Protein 5CRL (pdb70)

Radius of gyration: 24.33 Å; Cα contacts (8 Å, |Δi|>4): 234; chains: 2; bounding box: 63×61×40 Å

Structure (mmCIF, N/CA/C/O backbone):
data_5CRL
#
_entry.id   5CRL
#
_cell.length_a   75.011
_cell.length_b   75.011
_cell.length_c   97.761
_cell.angle_alpha   90.00
_cell.angle_beta   90.00
_cell.angle_gamma   120.00
#
_symmetry.space_group_name_H-M   'P 31 2 1'
#
loop_
_entity.id
_entity.type
_entity.pdbx_description
1 polymer 'Mercuric resistance operon regulatory protein'
2 non-polymer 'MERCURY (II) ION'
3 water water
#
loop_
_atom_site.group_PDB
_atom_site.id
_atom_site.type_symbol
_atom_site.label_atom_id
_atom_site.label_alt_id
_atom_site.label_comp_id
_atom_site.label_asym_id
_atom_site.label_entity_id
_atom_site.label_seq_id
_atom_site.pdbx_PDB_ins_code
_atom_site.Cartn_x
_atom_site.Cartn_y
_atom_site.Cartn_z
_atom_site.occupancy
_atom_site.B_iso_or_equiv
_atom_site.auth_seq_id
_atom_site.auth_comp_id
_atom_site.auth_asym_id
_atom_site.auth_atom_id
_atom_site.pdbx_PDB_model_num
ATOM 1 N N . GLU A 1 6 ? 13.134 29.677 -18.935 1.00 133.95 6 GLU A N 1
ATOM 2 C CA . GLU A 1 6 ? 12.602 30.679 -19.911 1.00 133.70 6 GLU A CA 1
ATOM 3 C C . GLU A 1 6 ? 11.078 30.551 -19.978 1.00 130.48 6 GLU A C 1
ATOM 4 O O . GLU A 1 6 ? 10.477 29.913 -19.109 1.00 130.32 6 GLU A O 1
ATOM 10 N N . ASN A 1 7 ? 10.466 31.171 -20.993 1.00 127.21 7 ASN A N 1
ATOM 11 C CA . ASN A 1 7 ? 9.035 30.994 -21.280 1.00 122.82 7 ASN A CA 1
ATOM 12 C C . ASN A 1 7 ? 8.804 30.106 -22.493 1.00 119.95 7 ASN A C 1
ATOM 13 O O . ASN A 1 7 ? 9.634 30.032 -23.409 1.00 120.99 7 ASN A O 1
ATOM 18 N N . LEU A 1 8 ? 7.633 29.471 -22.494 1.00 114.23 8 LEU A N 1
ATOM 19 C CA . LEU A 1 8 ? 7.424 28.190 -23.168 1.00 104.07 8 LEU A CA 1
ATOM 20 C C . LEU A 1 8 ? 6.100 28.106 -23.918 1.00 100.43 8 LEU A C 1
ATOM 21 O O . LEU A 1 8 ? 5.111 28.717 -23.524 1.00 97.25 8 LEU A O 1
ATOM 26 N N . THR A 1 9 ? 6.084 27.322 -24.989 1.00 100.11 9 THR A N 1
ATOM 27 C CA . THR A 1 9 ? 4.878 27.144 -25.783 1.00 98.55 9 THR A CA 1
ATOM 28 C C . THR A 1 9 ? 4.074 25.985 -25.210 1.00 95.84 9 THR A C 1
ATOM 29 O O . THR A 1 9 ? 4.599 25.153 -24.465 1.00 93.86 9 THR A O 1
ATOM 33 N N . ILE A 1 10 ? 2.807 25.932 -25.601 1.00 92.67 10 ILE A N 1
ATOM 34 C CA . ILE A 1 10 ? 1.852 24.924 -25.120 1.00 90.79 10 ILE A CA 1
ATOM 35 C C . ILE A 1 10 ? 2.412 23.504 -25.159 1.00 86.05 10 ILE A C 1
ATOM 36 O O . ILE A 1 10 ? 2.221 22.738 -24.223 1.00 79.28 10 ILE A O 1
ATOM 41 N N . GLY A 1 11 ? 3.096 23.166 -26.250 1.00 84.57 11 GLY A N 1
ATOM 42 C CA . GLY A 1 11 ? 3.688 21.847 -26.421 1.00 81.38 11 GLY A CA 1
ATOM 43 C C . GLY A 1 11 ? 4.889 21.580 -25.531 1.00 81.93 11 GLY A C 1
ATOM 44 O O . GLY A 1 11 ? 5.052 20.469 -25.021 1.00 84.30 11 GLY A O 1
ATOM 45 N N . VAL A 1 12 ? 5.734 22.587 -25.334 1.00 82.16 12 VAL A N 1
ATOM 46 C CA . VAL A 1 12 ? 6.931 22.427 -24.505 1.00 81.80 12 VAL A CA 1
ATOM 47 C C . VAL A 1 12 ? 6.554 22.417 -23.021 1.00 81.30 12 VAL A C 1
ATOM 48 O O . VAL A 1 12 ? 7.125 21.665 -22.220 1.00 80.74 12 VAL A O 1
ATOM 52 N N . PHE A 1 13 ? 5.604 23.276 -22.667 1.00 79.28 13 PHE A N 1
ATOM 53 C CA . PHE A 1 13 ? 4.996 23.284 -21.345 1.00 79.49 13 PHE A CA 1
ATOM 54 C C . PHE A 1 13 ? 4.618 21.859 -20.940 1.00 82.17 13 PHE A C 1
ATOM 55 O O . PHE A 1 13 ? 5.041 21.350 -19.887 1.00 84.66 13 PHE A O 1
ATOM 63 N N . ALA A 1 14 ? 3.827 21.218 -21.794 1.00 80.25 14 ALA A N 1
ATOM 64 C CA . ALA A 1 14 ? 3.352 19.872 -21.532 1.00 79.51 14 ALA A CA 1
ATOM 65 C C . ALA A 1 14 ? 4.520 18.906 -21.369 1.00 77.75 14 ALA A C 1
ATOM 66 O O . ALA A 1 14 ? 4.505 18.062 -20.468 1.00 77.26 14 ALA A O 1
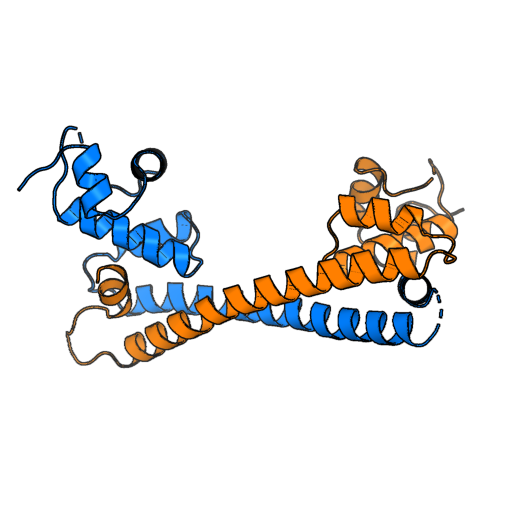ATOM 68 N N . LYS A 1 15 ? 5.523 19.038 -22.233 1.00 77.69 15 LYS A N 1
ATOM 69 C CA . LYS A 1 15 ? 6.705 18.185 -22.166 1.00 81.96 15 LYS A CA 1
ATOM 70 C C . LYS A 1 15 ? 7.417 18.379 -20.827 1.00 82.87 15 LYS A C 1
ATOM 71 O O . LYS A 1 15 ? 7.713 17.419 -20.121 1.00 83.92 15 LYS A O 1
ATOM 77 N N . ALA A 1 16 ? 7.663 19.631 -20.476 1.00 80.54 16 ALA A N 1
ATOM 78 C CA . ALA A 1 16 ? 8.255 19.967 -19.204 1.00 78.54 16 ALA A CA 1
ATOM 79 C C . ALA A 1 16 ? 7.429 19.465 -18.019 1.00 78.10 16 ALA A C 1
ATOM 80 O O . ALA A 1 16 ? 7.991 19.075 -16.998 1.00 82.17 16 ALA A O 1
ATOM 82 N N . ALA A 1 17 ? 6.106 19.495 -18.143 1.00 75.88 17 ALA A N 1
ATOM 83 C CA . ALA A 1 17 ? 5.207 19.055 -17.063 1.00 75.82 17 ALA A CA 1
ATOM 84 C C . ALA A 1 17 ? 4.886 17.557 -17.122 1.00 77.82 17 ALA A C 1
ATOM 85 O O . ALA A 1 17 ? 4.207 17.027 -16.235 1.00 78.59 17 ALA A O 1
ATOM 87 N N . GLY A 1 18 ? 5.363 16.883 -18.166 1.00 78.96 18 GLY A N 1
ATOM 88 C CA . GLY A 1 18 ? 5.166 15.452 -18.317 1.00 79.68 18 GLY A CA 1
ATOM 89 C C . GLY A 1 18 ? 3.707 15.067 -18.380 1.00 81.08 18 GLY A C 1
ATOM 90 O O . GLY A 1 18 ? 3.288 14.104 -17.738 1.00 83.98 18 GLY A O 1
ATOM 91 N N . VAL A 1 19 ? 2.932 15.807 -19.163 1.00 82.00 19 VAL A N 1
ATOM 92 C CA . VAL A 1 19 ? 1.500 15.545 -19.280 1.00 82.37 19 VAL A CA 1
ATOM 93 C C . VAL A 1 19 ? 0.997 15.874 -20.691 1.00 79.79 19 VAL A C 1
ATOM 94 O O . VAL A 1 19 ? 1.646 16.613 -21.418 1.00 78.84 19 VAL A O 1
ATOM 98 N N . ASN A 1 20 ? -0.130 15.287 -21.086 1.00 81.22 20 ASN A N 1
ATOM 99 C CA . ASN A 1 20 ? -0.771 15.587 -22.380 1.00 79.93 20 ASN A CA 1
ATOM 100 C C . ASN A 1 20 ? -1.167 17.041 -22.524 1.00 77.71 20 ASN A C 1
ATOM 101 O O . ASN A 1 20 ? -1.441 17.718 -21.532 1.00 79.28 20 ASN A O 1
ATOM 106 N N . VAL A 1 21 ? -1.244 17.512 -23.764 1.00 73.20 21 VAL A N 1
ATOM 107 C CA . VAL A 1 21 ? -1.774 18.846 -24.021 1.00 70.22 21 VAL A CA 1
ATOM 108 C C . VAL A 1 21 ? -3.244 18.880 -23.604 1.00 70.53 21 VAL A C 1
ATOM 109 O O . VAL A 1 21 ? -3.704 19.855 -23.022 1.00 67.88 21 VAL A O 1
ATOM 113 N N . GLU A 1 22 ? -3.975 17.805 -23.903 1.00 71.88 22 GLU A N 1
ATOM 114 C CA . GLU A 1 22 ? -5.383 17.690 -23.517 1.00 72.28 22 GLU A CA 1
ATOM 115 C C . GLU A 1 22 ? -5.562 17.893 -22.017 1.00 71.77 22 GLU A C 1
ATOM 116 O O . GLU A 1 22 ? -6.590 18.408 -21.575 1.00 70.11 22 GLU A O 1
ATOM 122 N N . THR A 1 23 ? -4.566 17.474 -21.235 1.00 73.91 23 THR A N 1
ATOM 123 C CA . THR A 1 23 ? -4.606 17.630 -19.770 1.00 76.32 23 THR A CA 1
ATOM 124 C C . THR A 1 23 ? -4.344 19.065 -19.312 1.00 74.37 23 THR A C 1
ATOM 125 O O . THR A 1 23 ? -4.928 19.508 -18.322 1.00 75.16 23 THR A O 1
ATOM 129 N N . ILE A 1 24 ? -3.465 19.777 -20.019 1.00 72.40 24 ILE A N 1
ATOM 130 C CA . ILE A 1 24 ? -3.245 21.201 -19.750 1.00 70.88 24 ILE A CA 1
ATOM 131 C C . ILE A 1 24 ? -4.559 21.930 -19.984 1.00 70.83 24 ILE A C 1
ATOM 132 O O . ILE A 1 24 ? -5.018 22.691 -19.139 1.00 72.49 24 ILE A O 1
ATOM 137 N N . ARG A 1 25 ? -5.190 21.649 -21.114 1.00 71.92 25 ARG A N 1
ATOM 138 C CA . ARG A 1 25 ? -6.446 22.297 -21.474 1.00 74.46 25 ARG A CA 1
ATOM 139 C C . ARG A 1 25 ? -7.528 21.958 -20.468 1.00 75.33 25 ARG A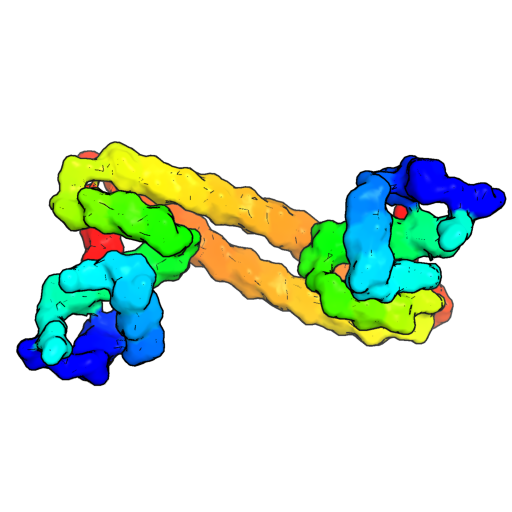 C 1
ATOM 140 O O . ARG A 1 25 ? -8.271 22.831 -20.010 1.00 73.47 25 ARG A O 1
ATOM 148 N N . PHE A 1 26 ? -7.609 20.679 -20.127 1.00 77.33 26 PHE A N 1
ATOM 149 C CA . PHE A 1 26 ? -8.530 20.215 -19.092 1.00 79.43 26 PHE A CA 1
ATOM 150 C C . PHE A 1 26 ? -8.337 21.032 -17.821 1.00 77.22 26 PHE A C 1
ATOM 151 O O . PHE A 1 26 ? -9.302 21.526 -17.240 1.00 79.68 26 PHE A O 1
ATOM 159 N N . TYR A 1 27 ? -7.088 21.201 -17.413 1.00 76.09 27 TYR A N 1
ATOM 160 C CA . TYR A 1 27 ? -6.794 21.930 -16.184 1.00 78.11 27 TYR A CA 1
ATOM 161 C C . TYR A 1 27 ? -7.140 23.420 -16.292 1.00 81.25 27 TYR A C 1
ATOM 162 O O . TYR A 1 27 ? -7.514 24.035 -15.305 1.00 80.57 27 TYR A O 1
ATOM 171 N N . GLN A 1 28 ? -7.028 23.987 -17.491 1.00 84.64 28 GLN A N 1
ATOM 172 C CA . GLN A 1 28 ? -7.348 25.405 -17.707 1.00 86.81 28 GLN A CA 1
ATOM 173 C C . GLN A 1 28 ? -8.859 25.651 -17.614 1.00 90.07 28 GLN A C 1
ATOM 174 O O . GLN A 1 28 ? -9.298 26.581 -16.950 1.00 88.08 28 GLN A O 1
ATOM 180 N N . ARG A 1 29 ? -9.643 24.807 -18.281 1.00 94.83 29 ARG A N 1
ATOM 181 C CA . ARG A 1 29 ? -11.106 24.897 -18.235 1.00 96.69 29 ARG A CA 1
ATOM 182 C C . ARG A 1 29 ? -11.670 24.748 -16.826 1.00 98.61 29 ARG A C 1
ATOM 183 O O . ARG A 1 29 ? -12.678 25.363 -16.504 1.00 101.59 29 ARG A O 1
ATOM 191 N N . LYS A 1 30 ? -11.038 23.921 -15.993 1.00 98.49 30 LYS A N 1
ATOM 192 C CA . LYS A 1 30 ? -11.465 23.770 -14.594 1.00 97.37 30 LYS A CA 1
ATOM 193 C C . LYS A 1 30 ? -10.830 24.835 -13.700 1.00 93.53 30 LYS A C 1
ATOM 194 O O . LYS A 1 30 ? -11.127 24.911 -12.518 1.00 88.17 30 LYS A O 1
ATOM 200 N N . GLY A 1 31 ? -9.950 25.647 -14.281 1.00 94.01 31 GLY A N 1
ATOM 201 C CA . GLY A 1 31 ? -9.436 26.841 -13.631 1.00 93.34 31 GLY A CA 1
ATOM 202 C C . GLY A 1 31 ? -8.411 26.581 -12.558 1.00 95.46 31 GLY A C 1
ATOM 203 O O . GLY A 1 31 ? -8.251 27.395 -11.653 1.00 101.76 31 GLY A O 1
ATOM 204 N N . LEU A 1 32 ? -7.685 25.473 -12.671 1.00 95.61 32 LEU A N 1
ATOM 205 C CA . LEU A 1 32 ? -6.640 25.147 -11.711 1.00 95.44 32 LEU A CA 1
ATOM 206 C C . LEU A 1 32 ? -5.270 25.671 -12.153 1.00 93.20 32 LEU A C 1
ATOM 207 O O . LEU A 1 32 ? -4.243 25.162 -11.714 1.00 92.60 32 LEU A O 1
ATOM 212 N N . LEU A 1 33 ? -5.251 26.684 -13.015 1.00 95.30 33 LEU A N 1
ATOM 213 C CA . LEU A 1 33 ? -4.000 27.174 -13.596 1.00 98.67 33 LEU A CA 1
ATOM 214 C C . LEU A 1 33 ? -3.786 28.669 -13.286 1.00 103.75 33 LEU A C 1
ATOM 215 O O . LEU A 1 33 ? -4.420 29.188 -12.370 1.00 106.43 33 LEU A O 1
ATOM 220 N N . LEU A 1 34 ? -2.889 29.333 -14.028 1.00 105.04 34 LEU A N 1
ATOM 221 C CA . LEU A 1 34 ? -2.419 30.703 -13.744 1.00 105.00 34 LEU A CA 1
ATOM 222 C C . LEU A 1 34 ? -1.641 30.698 -12.443 1.00 103.25 34 LEU A C 1
ATOM 223 O O . LEU A 1 34 ? -0.577 30.108 -12.375 1.00 97.50 34 LEU A O 1
ATOM 228 N N . ARG A 1 44 ? -1.865 32.726 -23.895 1.00 118.85 44 ARG A N 1
ATOM 229 C CA . ARG A 1 44 ? -0.486 32.899 -24.360 1.00 120.62 44 ARG A CA 1
ATOM 230 C C . ARG A 1 44 ? 0.481 31.965 -23.585 1.00 118.64 44 ARG A C 1
ATOM 231 O O . ARG A 1 44 ? 0.128 30.812 -23.337 1.00 115.69 44 ARG A O 1
ATOM 239 N N . ARG A 1 45 ? 1.659 32.456 -23.181 1.00 120.29 45 ARG A N 1
ATOM 240 C CA . ARG A 1 45 ? 2.802 31.603 -22.806 1.00 120.63 45 ARG A CA 1
ATOM 241 C C . ARG A 1 45 ? 2.794 31.140 -21.323 1.00 116.22 45 ARG A C 1
ATOM 242 O O . ARG A 1 45 ? 1.877 31.465 -20.535 1.00 118.36 45 ARG A O 1
ATOM 250 N N . TYR A 1 46 ? 3.804 30.343 -20.971 1.00 107.75 46 TYR A N 1
ATOM 251 C CA . TYR A 1 46 ? 3.858 29.639 -19.682 1.00 100.49 46 TYR A CA 1
ATOM 252 C C . TYR A 1 46 ? 5.296 29.514 -19.170 1.00 96.27 46 TYR A C 1
ATOM 253 O O . TYR A 1 46 ? 6.230 29.416 -19.969 1.00 94.20 46 TYR A O 1
ATOM 262 N N . GLY A 1 47 ? 5.464 29.459 -17.845 1.00 90.75 47 GLY A N 1
ATOM 263 C CA . GLY A 1 47 ? 6.793 29.346 -17.220 1.00 89.28 47 GLY A CA 1
ATOM 264 C C . GLY A 1 47 ? 6.911 28.236 -16.187 1.00 89.11 47 GLY A C 1
ATOM 265 O O . GLY A 1 47 ? 6.101 27.316 -16.163 1.00 87.07 47 GLY A O 1
ATOM 266 N N . GLU A 1 48 ? 7.917 28.330 -15.322 1.00 93.36 48 GLU A N 1
ATOM 267 C CA . GLU A 1 48 ? 8.207 27.274 -14.341 1.00 95.32 48 GLU A CA 1
ATOM 268 C C . GLU A 1 48 ? 7.163 27.166 -13.210 1.00 91.67 48 GLU A C 1
ATOM 269 O O . GLU A 1 48 ? 6.902 26.069 -12.708 1.00 87.23 48 GLU A O 1
ATOM 275 N N . ALA A 1 49 ? 6.575 28.286 -12.799 1.00 89.77 49 ALA A N 1
ATOM 276 C CA . ALA A 1 49 ? 5.503 28.235 -11.805 1.00 88.99 49 ALA A CA 1
ATOM 277 C C . ALA A 1 49 ? 4.343 27.427 -12.363 1.00 87.41 49 ALA A C 1
ATOM 278 O O . ALA A 1 49 ? 3.780 26.580 -11.666 1.00 86.10 49 ALA A O 1
ATOM 280 N N . ASP A 1 50 ? 4.003 27.682 -13.628 1.00 85.50 50 ASP A N 1
ATOM 281 C CA . ASP A 1 50 ? 2.958 26.919 -14.319 1.00 83.98 50 ASP A CA 1
ATOM 282 C C . ASP A 1 50 ? 3.288 25.417 -14.338 1.00 79.86 50 ASP A C 1
ATOM 283 O O . ASP A 1 50 ? 2.406 24.573 -14.150 1.00 75.91 50 ASP A O 1
ATOM 288 N N . VAL A 1 51 ? 4.553 25.092 -14.595 1.00 77.05 51 VAL A N 1
ATOM 289 C CA . VAL A 1 51 ? 4.977 23.702 -14.631 1.00 75.71 51 VAL A CA 1
ATOM 290 C C . VAL A 1 51 ? 4.760 23.103 -13.259 1.00 77.07 51 VAL A C 1
ATOM 291 O O . VAL A 1 51 ? 4.129 22.053 -13.120 1.00 76.89 51 VAL A O 1
ATOM 295 N N . THR A 1 52 ? 5.273 23.790 -12.245 1.00 79.44 52 THR A N 1
ATOM 296 C CA . THR A 1 52 ? 5.164 23.320 -10.867 1.00 79.50 52 THR A CA 1
ATOM 297 C C . THR A 1 52 ? 3.696 23.168 -10.468 1.00 76.67 52 THR A C 1
ATOM 298 O O . THR A 1 52 ? 3.327 22.195 -9.812 1.00 74.50 52 THR A O 1
ATOM 302 N N . ARG A 1 53 ? 2.869 24.122 -10.888 1.00 75.24 53 ARG A N 1
ATOM 303 C CA . ARG A 1 53 ? 1.431 24.085 -10.618 1.00 76.00 53 ARG A CA 1
ATOM 304 C C . ARG A 1 53 ? 0.760 22.844 -11.223 1.00 75.98 53 ARG A C 1
ATOM 305 O O . ARG A 1 53 ? -0.093 22.228 -10.588 1.00 77.61 53 ARG A O 1
ATOM 313 N N . VAL A 1 54 ? 1.139 22.484 -12.447 1.00 75.33 54 VAL A N 1
ATOM 314 C CA . VAL A 1 54 ? 0.569 21.311 -13.108 1.00 75.14 54 VAL A CA 1
ATOM 315 C C . VAL A 1 54 ? 0.994 20.018 -12.401 1.00 74.72 54 VAL A C 1
ATOM 316 O O . VAL A 1 54 ? 0.190 19.109 -12.217 1.00 73.21 54 VAL A O 1
ATOM 320 N N . ARG A 1 55 ? 2.255 19.936 -12.009 1.00 75.98 55 ARG A N 1
ATOM 321 C CA . ARG A 1 55 ? 2.723 18.785 -11.241 1.00 79.60 55 ARG A CA 1
ATOM 322 C C . ARG A 1 55 ? 2.048 18.724 -9.850 1.00 76.63 55 ARG A C 1
ATOM 323 O O . ARG A 1 55 ? 1.809 17.647 -9.301 1.00 74.51 55 ARG A O 1
ATOM 331 N N . PHE A 1 56 ? 1.744 19.885 -9.285 1.00 74.11 56 PHE A N 1
ATOM 332 C CA . PHE A 1 56 ? 0.979 19.957 -8.053 1.00 72.61 56 PHE A CA 1
ATOM 333 C C . PHE A 1 56 ? -0.345 19.244 -8.264 1.00 72.35 56 PHE A C 1
ATOM 334 O O . PHE A 1 56 ? -0.705 18.339 -7.518 1.00 71.39 56 PHE A O 1
ATOM 342 N N . VAL A 1 57 ? -1.072 19.650 -9.296 1.00 72.33 57 VAL A N 1
ATOM 343 C CA . VAL A 1 57 ? -2.385 19.066 -9.554 1.00 72.87 57 VAL A CA 1
ATOM 344 C C . VAL A 1 57 ? -2.293 17.555 -9.820 1.00 74.06 57 VAL A C 1
ATOM 345 O O . VAL A 1 57 ? -2.987 16.756 -9.192 1.00 73.99 57 VAL A O 1
ATOM 349 N N . LYS A 1 58 ? -1.438 17.179 -10.761 1.00 73.17 58 LYS A N 1
ATOM 350 C CA . LYS A 1 58 ? -1.274 15.777 -11.124 1.00 73.70 58 LYS A CA 1
ATOM 351 C C . LYS A 1 58 ? -0.949 14.908 -9.879 1.00 70.75 58 LYS A C 1
ATOM 352 O O . LYS A 1 58 ? -1.542 13.852 -9.670 1.00 68.75 58 LYS A O 1
ATOM 358 N N . SER A 1 59 ? -0.041 15.376 -9.033 1.00 70.46 59 SER A N 1
ATOM 359 C CA . SER A 1 59 ? 0.336 14.641 -7.814 1.00 70.37 59 SER A CA 1
ATOM 360 C C . SER A 1 59 ? -0.852 14.462 -6.861 1.00 71.44 59 SER A C 1
ATOM 361 O O . SER A 1 59 ? -1.157 13.348 -6.422 1.00 71.13 59 SER A O 1
ATOM 364 N N . ALA A 1 60 ? -1.519 15.572 -6.550 1.00 69.47 60 ALA A N 1
ATOM 365 C CA . ALA A 1 60 ? -2.694 15.559 -5.680 1.00 69.50 60 ALA A CA 1
ATOM 366 C C . ALA A 1 60 ? -3.783 14.632 -6.216 1.00 68.92 60 ALA A C 1
ATOM 367 O O . ALA A 1 60 ? -4.406 13.856 -5.470 1.00 67.71 60 ALA A O 1
ATOM 369 N N . GLN A 1 61 ? -4.009 14.742 -7.523 1.00 70.74 61 GLN A N 1
ATOM 370 C CA . GLN A 1 61 ? -5.000 13.931 -8.234 1.00 70.49 61 GLN A CA 1
ATOM 371 C C . GLN A 1 61 ? -4.680 12.447 -8.026 1.00 69.38 61 GLN A C 1
ATOM 372 O O . GLN A 1 61 ? -5.566 11.614 -7.815 1.00 69.01 61 GLN A O 1
ATOM 378 N N . ARG A 1 62 ? -3.391 12.146 -8.036 1.00 68.80 62 ARG A N 1
ATOM 379 C CA . ARG A 1 62 ? -2.905 10.795 -7.884 1.00 67.80 62 ARG A CA 1
ATOM 380 C C . ARG A 1 62 ? -3.037 10.297 -6.438 1.00 71.31 62 ARG A C 1
ATOM 381 O O . ARG A 1 62 ? -3.092 9.098 -6.208 1.00 74.58 62 ARG A O 1
ATOM 389 N N . LEU A 1 63 ? -3.071 11.210 -5.467 1.00 73.45 63 LEU A N 1
ATOM 390 C CA . LEU A 1 63 ? -3.346 10.851 -4.072 1.00 73.54 63 LEU A CA 1
ATOM 391 C C . LEU A 1 63 ? -4.838 10.764 -3.779 1.00 74.08 63 LEU A C 1
ATOM 392 O O . LEU A 1 63 ? -5.244 10.522 -2.632 1.00 74.96 63 LEU A O 1
ATOM 397 N N . GLY A 1 64 ? -5.661 11.005 -4.793 1.00 68.92 64 GLY A N 1
ATOM 398 C CA . GLY A 1 64 ? -7.094 10.773 -4.664 1.00 68.37 64 GLY A CA 1
ATOM 399 C C . GLY A 1 64 ? -7.900 12.011 -4.332 1.00 69.39 64 GLY A C 1
ATOM 400 O O . GLY A 1 64 ? -9.107 11.918 -4.124 1.00 70.08 64 GLY A O 1
ATOM 401 N N . PHE A 1 65 ? -7.255 13.175 -4.294 1.00 68.79 65 PHE A N 1
ATOM 402 C CA . PHE A 1 65 ? -7.987 14.419 -4.085 1.00 69.63 65 PHE A CA 1
ATOM 403 C C . PHE A 1 65 ? -8.875 14.731 -5.297 1.00 69.87 65 PHE A C 1
ATOM 404 O O . PHE A 1 65 ? -8.436 14.634 -6.441 1.00 73.42 65 PHE A O 1
ATOM 412 N N . SER A 1 66 ? -10.117 15.113 -5.041 1.00 69.80 66 SER A N 1
ATOM 413 C CA . SER A 1 66 ? -11.023 15.569 -6.092 1.00 70.50 66 SER A CA 1
ATOM 414 C C . SER A 1 66 ? -10.570 16.912 -6.666 1.00 75.22 66 SER A C 1
ATOM 415 O O . SER A 1 66 ? -9.712 17.584 -6.095 1.00 76.04 66 SER A O 1
ATOM 418 N N . LEU A 1 67 ? -11.171 17.326 -7.779 1.00 80.64 67 LEU A N 1
ATOM 419 C CA . LEU A 1 67 ? -10.819 18.615 -8.388 1.00 84.37 67 LEU A CA 1
ATOM 420 C C . LEU A 1 67 ? -11.075 19.756 -7.417 1.00 83.01 67 LEU A C 1
ATOM 421 O O . LEU A 1 67 ? -10.281 20.687 -7.310 1.00 82.03 67 LEU A O 1
ATOM 426 N N . ASP A 1 68 ? -12.194 19.677 -6.709 1.00 83.29 68 ASP A N 1
ATOM 427 C CA . ASP A 1 68 ? -12.532 20.686 -5.716 1.00 84.47 68 ASP A CA 1
ATOM 428 C C . ASP A 1 68 ? -11.505 20.714 -4.584 1.00 82.03 68 ASP A C 1
ATOM 429 O O . ASP A 1 68 ? -10.932 21.767 -4.271 1.00 79.61 68 ASP A O 1
ATOM 434 N N . GLU A 1 69 ? -11.267 19.548 -3.985 1.00 78.26 69 GLU A N 1
ATOM 435 C CA . GLU A 1 69 ? -10.278 19.428 -2.912 1.00 75.42 69 GLU A CA 1
ATOM 436 C C . GLU A 1 69 ? -8.925 20.005 -3.327 1.00 72.99 69 GLU A C 1
ATOM 437 O O . GLU A 1 69 ? -8.243 20.621 -2.510 1.00 73.76 69 GLU A O 1
ATOM 443 N N . ILE A 1 70 ? -8.554 19.821 -4.593 1.00 69.29 70 ILE A N 1
ATOM 444 C CA . ILE A 1 70 ? -7.295 20.347 -5.112 1.00 68.05 70 ILE A CA 1
ATOM 445 C C . ILE A 1 70 ? -7.298 21.874 -5.184 1.00 69.32 70 ILE A C 1
ATOM 446 O O . ILE A 1 70 ? -6.271 22.513 -4.935 1.00 66.67 70 ILE A O 1
ATOM 451 N N . ALA A 1 71 ? -8.442 22.464 -5.520 1.00 73.37 71 ALA A N 1
ATOM 452 C CA . ALA A 1 71 ? -8.565 23.939 -5.521 1.00 76.66 71 ALA A CA 1
ATOM 453 C C . ALA A 1 71 ? -8.294 24.500 -4.126 1.00 76.77 71 ALA A C 1
ATOM 454 O O . ALA A 1 71 ? -7.506 25.428 -3.980 1.00 74.41 71 ALA A O 1
ATOM 456 N N . GLU A 1 72 ? -8.945 23.916 -3.116 1.00 79.41 72 GLU A N 1
ATOM 457 C CA . GLU A 1 72 ? -8.704 24.266 -1.710 1.00 81.84 72 GLU A CA 1
ATOM 458 C C . GLU A 1 72 ? -7.238 24.111 -1.355 1.00 79.92 72 GLU A C 1
ATOM 459 O O . GLU A 1 72 ? -6.647 24.952 -0.695 1.00 78.19 72 GLU A O 1
ATOM 465 N N . LEU A 1 73 ? -6.659 23.012 -1.800 1.00 81.43 73 LEU A N 1
ATOM 466 C CA . LEU A 1 73 ? -5.276 22.693 -1.489 1.00 82.71 73 LEU A CA 1
ATOM 467 C C . LEU A 1 73 ? -4.361 23.749 -2.112 1.00 82.95 73 LEU A C 1
ATOM 468 O O . LEU A 1 73 ? -3.377 24.154 -1.510 1.00 82.98 73 LEU A O 1
ATOM 473 N N . LEU A 1 74 ? -4.707 24.198 -3.314 1.00 85.93 74 LEU A N 1
ATOM 474 C CA . LEU A 1 74 ? -3.937 25.251 -4.002 1.00 87.61 74 LEU A CA 1
ATOM 475 C C . LEU A 1 74 ? -4.059 26.628 -3.350 1.00 89.31 74 LEU A C 1
ATOM 476 O O . LEU A 1 74 ? -3.161 27.471 -3.477 1.00 86.67 74 LEU A O 1
ATOM 481 N N . ARG A 1 75 ? -5.175 26.851 -2.660 1.00 92.37 75 ARG A N 1
ATOM 482 C CA . ARG A 1 75 ? -5.349 28.056 -1.858 1.00 96.96 75 ARG A CA 1
ATOM 483 C C . ARG A 1 75 ? -4.178 28.177 -0.871 1.00 96.35 75 ARG A C 1
ATOM 484 O O . ARG A 1 75 ? -3.770 29.285 -0.523 1.00 94.77 75 ARG A O 1
ATOM 492 N N . LEU A 1 76 ? -3.626 27.029 -0.459 1.00 94.08 76 LEU A N 1
ATOM 493 C CA . LEU A 1 76 ? -2.550 26.969 0.528 1.00 89.92 76 LEU A CA 1
ATOM 494 C C . LEU A 1 76 ? -1.168 26.754 -0.091 1.00 88.31 76 LEU A C 1
ATOM 495 O O . LEU A 1 76 ? -0.240 26.344 0.596 1.00 87.43 76 LEU A O 1
ATOM 500 N N . GLU A 1 77 ? -1.027 27.083 -1.372 1.00 90.25 77 GLU A N 1
ATOM 501 C CA . GLU A 1 77 ? 0.192 26.795 -2.140 1.00 89.46 77 GLU A CA 1
ATOM 502 C C . GLU A 1 77 ? 1.486 27.487 -1.654 1.00 89.50 77 GLU A C 1
ATOM 503 O O . GLU A 1 77 ? 2.580 26.983 -1.914 1.00 86.53 77 GLU A O 1
ATOM 509 N N . ASP A 1 78 ? 1.378 28.624 -0.963 1.00 91.74 78 ASP A N 1
ATOM 510 C CA . ASP A 1 78 ? 2.580 29.335 -0.477 1.00 95.05 78 ASP A CA 1
ATOM 511 C C . ASP A 1 78 ? 3.251 28.677 0.751 1.00 94.78 78 ASP A C 1
ATOM 512 O O . ASP A 1 78 ? 4.301 29.131 1.206 1.00 95.32 78 ASP A O 1
ATOM 517 N N . GLY A 1 79 ? 2.633 27.629 1.291 1.00 92.35 79 GLY A N 1
ATOM 518 C CA . GLY A 1 79 ? 3.305 26.746 2.237 1.00 90.93 79 GLY A CA 1
ATOM 519 C C . GLY A 1 79 ? 3.482 27.317 3.627 1.00 90.92 79 GLY A C 1
ATOM 520 O O . GLY A 1 79 ? 4.478 27.045 4.302 1.00 87.75 79 GLY A O 1
ATOM 521 N N . THR A 1 80 ? 2.507 28.108 4.055 1.00 90.72 80 THR A N 1
ATOM 522 C CA . THR A 1 80 ? 2.539 28.720 5.365 1.00 89.34 80 THR A CA 1
ATOM 523 C C . THR A 1 80 ? 1.225 28.457 6.090 1.00 91.73 80 THR A C 1
ATOM 524 O O . THR A 1 80 ? 0.856 29.208 6.986 1.00 95.63 80 THR A O 1
ATOM 528 N N . HIS A 1 81 ? 0.518 27.395 5.697 1.00 95.96 81 HIS A N 1
ATOM 529 C CA . HIS A 1 81 ? -0.744 26.997 6.344 1.00 98.92 81 HIS A CA 1
ATOM 530 C C . HIS A 1 81 ? -0.758 25.476 6.582 1.00 96.73 81 HIS A C 1
ATOM 531 O O . HIS A 1 81 ? -1.629 24.756 6.086 1.00 93.70 81 HIS A O 1
ATOM 538 N N . CYS A 1 82 ? 0.210 25.003 7.358 1.00 95.36 82 CYS A N 1
ATOM 539 C CA . CYS A 1 82 ? 0.370 23.577 7.629 1.00 95.31 82 CYS A CA 1
ATOM 540 C C . CYS A 1 82 ? -0.842 22.933 8.322 1.00 94.35 82 CYS A C 1
ATOM 541 O O . CYS A 1 82 ? -1.261 21.837 7.956 1.00 89.62 82 CYS A O 1
ATOM 544 N N . GLU A 1 83 ? -1.409 23.619 9.312 1.00 98.53 83 GLU A N 1
ATOM 545 C CA . GLU A 1 83 ? -2.574 23.095 10.032 1.00 101.14 83 GLU A CA 1
ATOM 546 C C . GLU A 1 83 ? -3.675 22.753 9.031 1.00 97.26 83 GLU A C 1
ATOM 547 O O . GLU A 1 83 ? -4.192 21.635 9.023 1.00 94.72 83 GLU A O 1
ATOM 553 N N . GLU A 1 84 ? -4.001 23.720 8.171 1.00 95.71 84 GLU A N 1
ATOM 554 C CA . GLU A 1 84 ? -5.047 23.551 7.150 1.00 95.82 84 GLU A CA 1
ATOM 555 C C . GLU A 1 84 ? -4.723 22.500 6.095 1.00 90.71 84 GLU A C 1
ATOM 556 O O . GLU A 1 84 ? -5.626 21.854 5.575 1.00 91.36 84 GLU A O 1
ATOM 562 N N . ALA A 1 85 ? -3.450 22.340 5.768 1.00 85.94 85 ALA A N 1
ATOM 563 C CA . ALA A 1 85 ? -3.056 21.356 4.770 1.00 83.10 85 ALA A CA 1
ATOM 564 C C . ALA A 1 85 ? -3.268 19.952 5.297 1.00 80.67 85 ALA A C 1
ATOM 565 O O . ALA A 1 85 ? -3.943 19.137 4.664 1.00 78.73 85 ALA A O 1
ATOM 567 N N . SER A 1 86 ? -2.688 19.678 6.462 1.00 80.06 86 SER A N 1
ATOM 568 C CA . SER A 1 86 ? -2.848 18.380 7.108 1.00 82.53 86 SER A CA 1
ATOM 569 C C . SER A 1 86 ? -4.315 17.976 7.134 1.00 82.98 86 SER A C 1
ATOM 570 O O . SER A 1 86 ? -4.649 16.823 6.859 1.00 81.45 86 SER A O 1
ATOM 573 N N . SER A 1 87 ? -5.182 18.923 7.487 1.00 82.25 87 SER A N 1
ATOM 574 C CA . SER A 1 87 ? -6.609 18.643 7.618 1.00 82.28 87 SER A CA 1
ATOM 575 C C . SER A 1 87 ? -7.206 18.034 6.370 1.00 81.96 87 SER A C 1
ATOM 576 O O . SER A 1 87 ? -7.947 17.057 6.455 1.00 83.99 87 SER A O 1
ATOM 579 N N . LEU A 1 88 ? -6.881 18.606 5.217 1.00 80.06 88 LEU A N 1
ATOM 580 C CA . LEU A 1 88 ? -7.351 18.071 3.945 1.00 78.69 88 LEU A CA 1
ATOM 581 C C . LEU A 1 88 ? -6.834 16.657 3.717 1.00 74.84 88 LEU A C 1
ATOM 582 O O . LEU A 1 88 ? -7.579 15.771 3.317 1.00 71.99 88 LEU A O 1
ATOM 587 N N . ALA A 1 89 ? -5.560 16.450 4.008 1.00 73.84 89 ALA A N 1
ATOM 588 C CA . ALA A 1 89 ? -4.967 15.130 3.914 1.00 74.35 89 ALA A CA 1
ATOM 589 C C . ALA A 1 89 ? -5.596 14.161 4.917 1.00 75.69 89 ALA A C 1
ATOM 590 O O . ALA A 1 89 ? -5.927 13.034 4.558 1.00 72.14 89 ALA A O 1
ATOM 592 N N . GLU A 1 90 ? -5.758 14.591 6.169 1.00 80.88 90 GLU A N 1
ATOM 593 C CA . GLU A 1 90 ? -6.323 13.711 7.206 1.00 85.28 90 GLU A CA 1
ATOM 594 C C . GLU A 1 90 ? -7.756 13.335 6.897 1.00 84.70 90 GLU A C 1
ATOM 595 O O . GLU A 1 90 ? -8.152 12.208 7.120 1.00 87.43 90 GLU A O 1
ATOM 601 N N . HIS A 1 91 ? -8.522 14.277 6.367 1.00 86.35 91 HIS A N 1
ATOM 602 C CA . HIS A 1 91 ? -9.887 14.002 5.941 1.00 91.33 91 HIS A CA 1
ATOM 603 C C . HIS A 1 91 ? -9.885 12.989 4.782 1.00 87.43 91 HIS A C 1
ATOM 604 O O . HIS A 1 91 ? -10.573 11.970 4.839 1.00 91.41 91 HIS A O 1
ATOM 611 N N . LYS A 1 92 ? -9.089 13.255 3.749 1.00 80.28 92 LYS A N 1
ATOM 612 C CA . LYS A 1 92 ? -8.927 12.320 2.641 1.00 75.69 92 LYS A CA 1
ATOM 613 C C . LYS A 1 92 ? -8.530 10.923 3.131 1.00 73.98 92 LYS A C 1
ATOM 614 O O . LYS A 1 92 ? -8.998 9.916 2.600 1.00 74.54 92 LYS A O 1
ATOM 620 N N . LEU A 1 93 ? -7.662 10.872 4.134 1.00 71.42 93 LEU A N 1
ATOM 621 C CA . LEU A 1 93 ? -7.129 9.616 4.641 1.00 70.85 93 LEU A CA 1
ATOM 622 C C . LEU A 1 93 ? -8.225 8.827 5.336 1.00 72.22 93 LEU A C 1
ATOM 623 O O . LEU A 1 93 ? -8.327 7.600 5.200 1.00 72.40 93 LEU A O 1
ATOM 628 N N . LYS A 1 94 ? -9.040 9.542 6.096 1.00 72.75 94 LYS A N 1
ATOM 629 C CA . LYS A 1 94 ? -10.183 8.954 6.757 1.00 76.24 94 LYS A CA 1
ATOM 630 C C . LYS A 1 94 ? -11.055 8.290 5.701 1.00 75.43 94 LYS A C 1
ATOM 631 O O . LYS A 1 94 ? -11.418 7.125 5.839 1.00 71.71 94 LYS A O 1
ATOM 637 N N . ASP A 1 95 ? -11.351 9.034 4.629 1.00 76.39 95 ASP A N 1
ATOM 638 C CA . ASP A 1 95 ? -12.238 8.560 3.557 1.00 75.66 95 ASP A CA 1
ATOM 639 C C . ASP A 1 95 ? -11.653 7.350 2.848 1.00 69.74 95 ASP A C 1
ATOM 640 O O . ASP A 1 95 ? -12.368 6.389 2.540 1.00 65.62 95 ASP A O 1
ATOM 645 N N . VAL A 1 96 ? -10.348 7.390 2.614 1.00 66.92 96 VAL A N 1
ATOM 646 C CA . VAL A 1 96 ? -9.676 6.270 2.000 1.00 66.99 96 VAL A CA 1
ATOM 647 C C . VAL A 1 96 ? -9.862 5.024 2.868 1.00 66.68 96 VAL A C 1
ATOM 648 O O . VAL A 1 96 ? -10.227 3.959 2.368 1.00 64.94 96 VAL A O 1
ATOM 652 N N . ARG A 1 97 ? -9.628 5.168 4.171 1.00 68.16 97 ARG A N 1
ATOM 653 C CA . ARG A 1 97 ? -9.709 4.030 5.109 1.00 67.96 97 ARG A CA 1
ATOM 654 C C . ARG A 1 97 ? -11.096 3.422 5.229 1.00 68.03 97 ARG A C 1
ATOM 655 O O . ARG A 1 97 ? -11.227 2.201 5.325 1.00 67.37 97 ARG A O 1
ATOM 663 N N . GLU A 1 98 ? -12.120 4.268 5.217 1.00 70.78 98 GLU A N 1
ATOM 664 C CA . GLU A 1 98 ? -13.493 3.794 5.181 1.00 76.29 98 GLU A CA 1
ATOM 665 C C . GLU A 1 98 ? -13.693 2.945 3.938 1.00 75.86 98 GLU A C 1
ATOM 666 O O . GLU A 1 98 ? -14.122 1.789 4.022 1.00 73.08 98 GLU A O 1
ATOM 672 N N . LYS A 1 99 ? -13.355 3.521 2.785 1.00 75.28 99 LYS A N 1
ATOM 673 C CA . LYS A 1 99 ? -13.498 2.817 1.515 1.00 73.35 99 LYS A CA 1
ATOM 674 C C . LYS A 1 99 ? -12.773 1.479 1.520 1.00 71.44 99 LYS A C 1
ATOM 675 O O . LYS A 1 99 ? -13.325 0.476 1.064 1.00 74.87 99 LYS A O 1
ATOM 681 N N . MET A 1 100 ? -11.560 1.450 2.059 1.00 69.08 100 MET A N 1
ATOM 682 C CA . MET A 1 100 ? -10.811 0.193 2.176 1.00 69.29 100 MET A CA 1
ATOM 683 C C . MET A 1 100 ? -11.509 -0.811 3.086 1.00 70.02 100 MET A C 1
ATOM 684 O O . MET A 1 100 ? -11.508 -2.007 2.812 1.00 67.57 100 MET A O 1
ATOM 689 N N . ALA A 1 101 ? -12.087 -0.316 4.180 1.00 72.78 101 ALA A N 1
ATOM 690 C CA . ALA A 1 101 ? -12.810 -1.167 5.113 1.00 73.08 101 ALA A CA 1
ATOM 691 C C . ALA A 1 101 ? -14.059 -1.746 4.453 1.00 75.80 101 ALA A C 1
ATOM 692 O O . ALA A 1 101 ? -14.389 -2.910 4.658 1.00 76.70 101 ALA A O 1
ATOM 694 N N . ASP A 1 102 ? -14.739 -0.953 3.631 1.00 77.87 102 ASP A N 1
ATOM 695 C CA . ASP A 1 102 ? -15.867 -1.481 2.876 1.00 79.34 102 ASP A CA 1
ATOM 696 C C . ASP A 1 102 ? -15.400 -2.524 1.865 1.00 78.04 102 ASP A C 1
ATOM 697 O O . ASP A 1 102 ? -15.878 -3.652 1.886 1.00 81.36 102 ASP A O 1
ATOM 702 N N . LEU A 1 103 ? -14.477 -2.160 0.980 1.00 75.11 103 LEU A N 1
ATOM 703 C CA . LEU A 1 103 ? -13.961 -3.117 -0.016 1.00 73.14 103 LEU A CA 1
ATOM 704 C C . LEU A 1 103 ? -13.464 -4.416 0.628 1.00 70.87 103 LEU A C 1
ATOM 705 O O . LEU A 1 103 ? -13.604 -5.497 0.055 1.00 69.71 103 LEU A O 1
ATOM 710 N N . ALA A 1 104 ? -12.888 -4.301 1.825 1.00 69.31 104 ALA A N 1
ATOM 711 C CA . ALA A 1 104 ? -12.382 -5.461 2.553 1.00 66.36 104 ALA A CA 1
ATOM 712 C C . ALA A 1 104 ? -13.517 -6.382 2.925 1.00 65.79 104 ALA A C 1
ATOM 713 O O . ALA A 1 104 ? -13.390 -7.607 2.864 1.00 63.77 104 ALA A O 1
ATOM 715 N N . ARG A 1 105 ? -14.636 -5.775 3.292 1.00 67.54 105 ARG A N 1
ATOM 716 C CA . ARG A 1 105 ? -15.803 -6.535 3.707 1.00 70.76 105 ARG A CA 1
ATOM 717 C C . ARG A 1 105 ? -16.353 -7.283 2.479 1.00 71.18 105 ARG A C 1
ATOM 718 O O . ARG A 1 105 ? -16.682 -8.462 2.583 1.00 72.11 105 ARG A O 1
ATOM 726 N N . MET A 1 106 ? -16.347 -6.642 1.306 1.00 70.94 106 MET A N 1
ATOM 727 C CA . MET A 1 106 ? -16.711 -7.306 0.052 1.00 71.20 106 MET A CA 1
ATOM 728 C C . MET A 1 106 ? -15.761 -8.438 -0.307 1.00 71.78 106 MET A C 1
ATOM 729 O O . MET A 1 106 ? -16.204 -9.536 -0.652 1.00 73.07 106 MET A O 1
ATOM 734 N N . GLU A 1 107 ? -14.458 -8.175 -0.224 1.00 72.02 107 GLU A N 1
ATOM 735 C CA . GLU A 1 107 ? -13.438 -9.181 -0.563 1.00 73.03 107 GLU A CA 1
ATOM 736 C C . GLU A 1 107 ? -13.591 -10.451 0.275 1.00 72.59 107 GLU A C 1
ATOM 737 O O . GLU A 1 107 ? -13.447 -11.571 -0.231 1.00 69.54 107 GLU A O 1
ATOM 743 N N . ALA A 1 108 ? -13.866 -10.267 1.564 1.00 72.09 108 ALA A N 1
ATOM 744 C CA . ALA A 1 108 ? -13.978 -11.391 2.474 1.00 72.78 108 ALA A CA 1
ATOM 745 C C . ALA A 1 108 ? -15.130 -12.313 2.089 1.00 73.27 108 ALA A C 1
ATOM 746 O O . ALA A 1 108 ? -14.958 -13.529 2.002 1.00 73.44 108 ALA A O 1
ATOM 748 N N . VAL A 1 109 ? -16.297 -11.723 1.863 1.00 74.56 109 VAL A N 1
ATOM 749 C CA . VAL A 1 109 ? -17.518 -12.483 1.562 1.00 76.39 109 VAL A CA 1
ATOM 750 C C . VAL A 1 109 ? -17.450 -13.096 0.155 1.00 75.12 109 VAL A C 1
ATOM 751 O O . VAL A 1 109 ? -17.795 -14.261 -0.041 1.00 71.32 109 VAL A O 1
ATOM 755 N N . LEU A 1 110 ? -17.020 -12.297 -0.816 1.00 73.94 110 LEU A N 1
ATOM 756 C CA . LEU A 1 110 ? -16.817 -12.793 -2.165 1.00 75.56 110 LEU A CA 1
ATOM 757 C C . LEU A 1 110 ? -15.844 -13.981 -2.166 1.00 77.03 110 LEU A C 1
ATOM 758 O O . LEU A 1 110 ? -16.146 -15.008 -2.760 1.00 80.44 110 LEU A O 1
ATOM 763 N N . SER A 1 111 ? -14.704 -13.865 -1.483 1.00 77.74 111 SER A N 1
ATOM 764 C CA . SER A 1 111 ? -13.772 -15.008 -1.360 1.00 79.46 111 SER A CA 1
ATOM 765 C C . SER A 1 111 ? -14.488 -16.242 -0.823 1.00 81.35 111 SER A C 1
ATOM 766 O O . SER A 1 111 ? -14.301 -17.353 -1.301 1.00 81.13 111 SER A O 1
ATOM 769 N N . GLU A 1 112 ? -15.302 -16.020 0.198 1.00 84.30 112 GLU A N 1
ATOM 770 C CA . GLU A 1 112 ? -16.018 -17.085 0.891 1.00 84.58 112 GLU A CA 1
ATOM 771 C C . GLU A 1 112 ? -17.025 -17.749 -0.040 1.00 84.75 112 GLU A C 1
ATOM 772 O O . GLU A 1 112 ? -17.159 -18.971 -0.051 1.00 90.96 112 GLU A O 1
ATOM 778 N N . LEU A 1 113 ? -17.708 -16.942 -0.847 1.00 80.83 113 LEU A N 1
ATOM 779 C CA . LEU A 1 113 ? -18.671 -17.473 -1.809 1.00 80.87 113 LEU A CA 1
ATOM 780 C C . LEU A 1 113 ? -17.969 -18.315 -2.877 1.00 81.71 113 LEU A C 1
ATOM 781 O O . LEU A 1 113 ? -18.373 -19.440 -3.148 1.00 80.22 113 LEU A O 1
ATOM 786 N N . VAL A 1 114 ? -16.908 -17.773 -3.461 1.00 83.13 114 VAL A N 1
ATOM 787 C CA . VAL A 1 114 ? -16.150 -18.491 -4.477 1.00 86.05 114 VAL A CA 1
ATOM 788 C C . VAL A 1 114 ? -15.650 -19.831 -3.936 1.00 87.46 114 VAL A C 1
ATOM 789 O O . VAL A 1 114 ? -15.839 -20.870 -4.561 1.00 88.04 114 VAL A O 1
ATOM 793 N N . CYS A 1 115 ? -14.998 -19.797 -2.781 1.00 89.29 115 CYS A N 1
ATOM 794 C CA . CYS A 1 115 ? -14.549 -21.015 -2.105 1.00 91.77 115 CYS A CA 1
ATOM 795 C C . CYS A 1 115 ? -15.667 -22.075 -2.105 1.00 91.89 115 CYS A C 1
ATOM 796 O O . CYS A 1 115 ? -15.449 -23.223 -2.490 1.00 90.13 115 CYS A O 1
ATOM 799 N N . ALA A 1 116 ? -16.874 -21.666 -1.726 1.00 92.61 116 ALA A N 1
ATOM 800 C CA . ALA A 1 116 ? -18.008 -22.578 -1.686 1.00 93.08 116 ALA A CA 1
ATOM 801 C C . ALA A 1 116 ? -18.513 -22.946 -3.074 1.00 96.03 116 ALA A C 1
ATOM 802 O O . ALA A 1 116 ? -19.056 -24.026 -3.260 1.00 99.38 116 ALA A O 1
ATOM 804 N N . CYS A 1 117 ? -18.367 -22.050 -4.042 1.00 101.16 117 CYS A N 1
ATOM 805 C CA . CYS A 1 117 ? -18.716 -22.375 -5.426 1.00 106.81 117 CYS A CA 1
ATOM 806 C C . CYS A 1 117 ? -17.866 -23.556 -5.919 1.00 106.47 117 CYS A C 1
ATOM 807 O O . CYS A 1 117 ? -18.400 -24.581 -6.356 1.00 106.29 117 CYS A O 1
ATOM 810 N N . HIS A 1 118 ? -16.543 -23.407 -5.828 1.00 105.54 118 HIS A N 1
ATOM 811 C CA . HIS A 1 118 ? -15.595 -24.431 -6.297 1.00 104.44 118 HIS A CA 1
ATOM 812 C C . HIS A 1 118 ? -15.752 -25.762 -5.554 1.00 107.29 118 HIS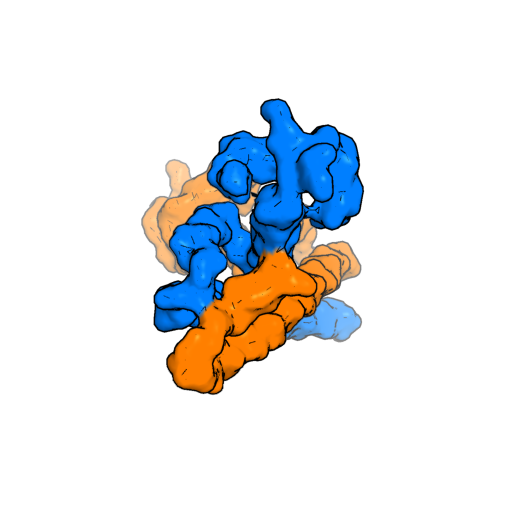 A C 1
ATOM 813 O O . HIS A 1 118 ? -15.522 -26.831 -6.122 1.00 105.83 118 HIS A O 1
ATOM 820 N N . ALA A 1 119 ? -16.166 -25.689 -4.291 1.00 109.05 119 ALA A N 1
ATOM 821 C CA . ALA A 1 119 ? -16.264 -26.869 -3.446 1.00 110.42 119 ALA A CA 1
ATOM 822 C C . ALA A 1 119 ? -17.579 -27.650 -3.613 1.00 115.70 119 ALA A C 1
ATOM 823 O O . ALA A 1 119 ? -17.813 -28.612 -2.884 1.00 119.44 119 ALA A O 1
ATOM 825 N N . ARG A 1 120 ? -18.426 -27.258 -4.567 1.00 116.64 120 ARG A N 1
ATOM 826 C CA . ARG A 1 120 ? -19.683 -27.969 -4.812 1.00 118.91 120 ARG A CA 1
ATOM 827 C C . ARG A 1 120 ? -19.418 -29.269 -5.558 1.00 120.02 120 ARG A C 1
ATOM 828 O O . ARG A 1 120 ? -19.713 -30.352 -5.053 1.00 123.51 120 ARG A O 1
ATOM 830 N N . CYS A 1 126 ? -26.380 -23.870 -6.834 1.00 102.18 126 CYS A N 1
ATOM 831 C CA . CYS A 1 126 ? -25.320 -22.874 -6.811 1.00 102.26 126 CYS A CA 1
ATOM 832 C C . CYS A 1 126 ? -25.330 -22.099 -5.494 1.00 101.20 126 CYS A C 1
ATOM 833 O O . CYS A 1 126 ? -26.297 -21.376 -5.208 1.00 105.20 126 CYS A O 1
ATOM 836 N N . PRO A 1 127 ? -24.263 -22.248 -4.687 1.00 96.67 127 PRO A N 1
ATOM 837 C CA . PRO A 1 127 ? -24.177 -21.578 -3.387 1.00 97.47 127 PRO A CA 1
ATOM 838 C C . PRO A 1 127 ? -24.209 -20.058 -3.475 1.00 95.97 127 PRO A C 1
ATOM 839 O O . PRO A 1 127 ? -24.722 -19.404 -2.568 1.00 96.35 127 PRO A O 1
ATOM 843 N N . LEU A 1 128 ? -23.660 -19.500 -4.549 1.00 91.63 128 LEU A N 1
ATOM 844 C CA . LEU A 1 128 ? -23.630 -18.051 -4.718 1.00 91.75 128 LEU A CA 1
ATOM 845 C C . LEU A 1 128 ? -25.052 -17.516 -4.748 1.00 92.95 128 LEU A C 1
ATOM 846 O O . LEU A 1 128 ? -25.414 -16.650 -3.953 1.00 98.30 128 LEU A O 1
ATOM 851 N N . ILE A 1 129 ? -25.855 -18.059 -5.655 1.00 92.25 129 ILE A N 1
ATOM 852 C CA . ILE A 1 129 ? -27.264 -17.701 -5.769 1.00 92.73 129 ILE A CA 1
ATOM 853 C C . ILE A 1 129 ? -27.990 -18.011 -4.468 1.00 92.08 129 ILE A C 1
ATOM 854 O O . ILE A 1 129 ? -28.728 -17.178 -3.954 1.00 90.71 129 ILE A O 1
ATOM 859 N N . ALA A 1 130 ? -27.770 -19.209 -3.938 1.00 91.02 130 ALA A N 1
ATOM 860 C CA . ALA A 1 130 ? -28.382 -19.603 -2.674 1.00 92.34 130 ALA A CA 1
ATOM 861 C C . ALA A 1 130 ? -28.148 -18.534 -1.611 1.00 94.80 130 ALA A C 1
ATOM 862 O O . ALA A 1 130 ? -29.102 -18.057 -0.996 1.00 98.20 130 ALA A O 1
ATOM 864 N N . SER A 1 131 ? -26.884 -18.150 -1.424 1.00 94.62 131 SER A N 1
ATOM 865 C CA . SER A 1 131 ? -26.516 -17.101 -0.464 1.00 97.00 131 SER A CA 1
ATOM 866 C C . SER A 1 131 ? -27.136 -15.741 -0.785 1.00 96.03 131 SER A C 1
ATOM 867 O O . SER A 1 131 ? -27.461 -14.976 0.131 1.00 92.16 131 SER A O 1
ATOM 870 N N . LEU A 1 132 ? -27.308 -15.443 -2.071 1.00 94.83 132 LEU A N 1
ATOM 871 C CA . LEU A 1 132 ? -27.959 -14.190 -2.479 1.00 96.20 132 LEU A CA 1
ATOM 872 C C . LEU A 1 132 ? -29.469 -14.188 -2.231 1.00 99.66 132 LEU A C 1
ATOM 873 O O . LEU A 1 132 ? -30.099 -13.124 -2.258 1.00 99.92 132 LEU A O 1
ATOM 878 N N . GLN A 1 133 ? -30.036 -15.367 -1.977 1.00 99.99 133 GLN A N 1
ATOM 879 C CA . GLN A 1 133 ? -31.459 -15.507 -1.698 1.00 102.16 133 GLN A CA 1
ATOM 880 C C . GLN A 1 133 ? -31.701 -15.851 -0.234 1.00 99.82 133 GLN A C 1
ATOM 881 O O . GLN A 1 133 ? -31.555 -14.998 0.631 1.00 96.07 133 GLN A O 1
ATOM 887 N N . ASN B 1 7 ? -51.268 -8.318 -3.076 1.00 134.14 7 ASN B N 1
ATOM 888 C CA . ASN B 1 7 ? -50.837 -9.024 -1.833 1.00 133.59 7 ASN B CA 1
ATOM 889 C C . ASN B 1 7 ? -50.233 -8.074 -0.795 1.00 136.70 7 ASN B C 1
ATOM 890 O O . ASN B 1 7 ? -50.732 -8.010 0.325 1.00 135.98 7 ASN B O 1
ATOM 895 N N . LEU B 1 8 ? -49.171 -7.350 -1.173 1.00 138.15 8 LEU B N 1
ATOM 896 C CA . LEU B 1 8 ? -48.500 -6.381 -0.287 1.00 136.22 8 LEU B CA 1
ATOM 897 C C . LEU B 1 8 ? -48.443 -5.008 -0.944 1.00 135.06 8 LEU B C 1
ATOM 898 O O . LEU B 1 8 ? -48.313 -4.902 -2.167 1.00 136.59 8 LEU B O 1
ATOM 903 N N . THR B 1 9 ? -48.506 -3.962 -0.124 1.00 133.34 9 THR B N 1
ATOM 904 C CA . THR B 1 9 ? -48.443 -2.591 -0.621 1.00 128.87 9 THR B CA 1
ATOM 905 C C . THR B 1 9 ? -46.998 -2.140 -0.679 1.00 125.69 9 THR B C 1
ATOM 906 O O . THR B 1 9 ? -46.122 -2.737 -0.051 1.00 124.80 9 THR B O 1
ATOM 910 N N . ILE B 1 10 ? -46.773 -1.073 -1.432 1.00 123.86 10 ILE B N 1
ATOM 911 C CA . ILE B 1 10 ? -45.436 -0.520 -1.664 1.00 125.04 10 ILE B CA 1
ATOM 912 C C . ILE B 1 10 ? -44.621 -0.380 -0.377 1.00 122.24 10 ILE B C 1
ATOM 913 O O . ILE B 1 10 ? -43.433 -0.686 -0.353 1.00 119.29 10 ILE B O 1
ATOM 918 N N . GLY B 1 11 ? -45.266 0.097 0.682 1.00 123.62 11 GLY B N 1
ATOM 919 C CA . GLY B 1 11 ? -44.613 0.294 1.974 1.00 121.40 11 GLY B CA 1
ATOM 920 C C . GLY B 1 11 ? -44.281 -0.993 2.707 1.00 119.57 11 GLY B C 1
ATOM 921 O O . GLY B 1 11 ? -43.233 -1.093 3.342 1.00 114.06 11 GLY B O 1
ATOM 922 N N . VAL B 1 12 ? -45.174 -1.976 2.630 1.00 120.31 12 VAL B N 1
ATOM 923 C CA . VAL B 1 12 ? -44.966 -3.251 3.323 1.00 121.64 12 VAL B CA 1
ATOM 924 C C . VAL B 1 12 ? -43.937 -4.092 2.572 1.00 123.43 12 VAL B C 1
ATOM 925 O O . VAL B 1 12 ? -43.108 -4.775 3.179 1.00 126.02 12 VAL B O 1
ATOM 929 N N . PHE B 1 13 ? -44.015 -4.039 1.246 1.00 122.63 13 PHE B N 1
ATOM 930 C CA . PHE B 1 13 ? -43.012 -4.630 0.364 1.00 120.23 13 PHE B CA 1
ATOM 931 C C . PHE B 1 13 ? -41.612 -4.233 0.826 1.00 116.13 13 PHE B C 1
ATOM 932 O O . PHE B 1 13 ? -40.769 -5.087 1.117 1.00 116.39 13 PHE B O 1
ATOM 940 N N . ALA B 1 14 ? -41.396 -2.927 0.925 1.00 112.90 14 ALA B N 1
ATOM 941 C CA . ALA B 1 14 ? -40.114 -2.382 1.341 1.00 111.00 14 ALA B CA 1
ATOM 942 C C . ALA B 1 14 ? -39.713 -2.895 2.730 1.00 114.09 14 ALA B C 1
ATOM 943 O O . ALA B 1 14 ? -38.563 -3.272 2.947 1.00 109.91 14 ALA B O 1
ATOM 945 N N . LYS B 1 15 ? -40.668 -2.924 3.657 1.00 116.37 15 LYS B N 1
ATOM 946 C CA . LYS B 1 15 ? -40.417 -3.428 5.010 1.00 121.78 15 LYS B CA 1
ATOM 947 C C . LYS B 1 15 ? -39.987 -4.893 4.957 1.00 119.39 15 LYS B C 1
ATOM 948 O O . LYS B 1 15 ? -38.980 -5.279 5.541 1.00 114.77 15 LYS B O 1
ATOM 954 N N . ALA B 1 16 ? -40.764 -5.697 4.244 1.00 120.93 16 ALA B N 1
ATOM 955 C CA . ALA B 1 16 ? -40.453 -7.104 4.053 1.00 120.98 16 ALA B CA 1
ATOM 956 C C . ALA B 1 16 ? -39.088 -7.299 3.398 1.00 118.63 16 ALA B C 1
ATOM 957 O O . ALA B 1 16 ? -38.380 -8.251 3.713 1.00 113.46 16 ALA B O 1
ATOM 959 N N . ALA B 1 17 ? -38.733 -6.397 2.484 1.00 120.26 17 ALA B N 1
ATOM 960 C CA . ALA B 1 17 ? -37.464 -6.481 1.755 1.00 121.87 17 ALA B CA 1
ATOM 961 C C . ALA B 1 17 ? -36.310 -5.762 2.468 1.00 122.30 17 ALA B C 1
ATOM 962 O O . ALA B 1 17 ? -35.171 -5.806 2.012 1.00 118.05 17 ALA B O 1
ATOM 964 N N . GLY B 1 18 ? -36.614 -5.082 3.569 1.00 123.04 18 GLY B N 1
ATOM 965 C CA . GLY B 1 18 ? -35.604 -4.379 4.348 1.00 119.75 18 GLY B CA 1
ATOM 966 C C . GLY B 1 18 ? -34.878 -3.313 3.551 1.00 117.27 18 GLY B C 1
ATOM 967 O O . GLY B 1 18 ? -33.659 -3.213 3.616 1.00 118.70 18 GLY B O 1
ATOM 968 N N . VAL B 1 19 ? -35.628 -2.508 2.802 1.00 116.07 19 VAL B N 1
ATOM 969 C CA . VAL B 1 19 ? -35.032 -1.463 1.970 1.00 115.07 19 VAL B CA 1
ATOM 970 C C . VAL B 1 19 ? -35.961 -0.242 1.875 1.00 117.56 19 VAL B C 1
ATOM 971 O O . VAL B 1 19 ? -37.156 -0.359 2.117 1.00 120.61 19 VAL B O 1
ATOM 975 N N . ASN B 1 20 ? -35.406 0.923 1.542 1.00 118.04 20 ASN B N 1
ATOM 976 C CA . ASN B 1 20 ? -36.199 2.141 1.305 1.00 116.21 20 ASN B CA 1
ATOM 977 C C . ASN B 1 20 ? -37.202 2.011 0.170 1.00 113.60 20 ASN B C 1
ATOM 978 O O . ASN B 1 20 ? -36.991 1.246 -0.764 1.00 113.46 20 ASN B O 1
ATOM 983 N N . VAL B 1 21 ? -38.269 2.803 0.230 1.00 113.30 21 VAL B N 1
ATOM 984 C CA . VAL B 1 21 ? -39.210 2.894 -0.884 1.00 113.79 21 VAL B CA 1
ATOM 985 C C . VAL B 1 21 ? -38.501 3.489 -2.101 1.00 111.84 21 VAL B C 1
ATOM 986 O O . VAL B 1 21 ? -38.690 3.015 -3.221 1.00 112.85 21 VAL B O 1
ATOM 990 N N . GLU B 1 22 ? -37.657 4.494 -1.868 1.00 113.75 22 GLU B N 1
ATOM 991 C CA . GLU B 1 22 ? -36.861 5.109 -2.936 1.00 115.58 22 GLU B CA 1
ATOM 992 C C . GLU B 1 22 ? -36.033 4.071 -3.684 1.00 112.66 22 GLU B C 1
ATOM 993 O O . GLU B 1 22 ? -35.820 4.200 -4.889 1.00 115.24 22 GLU B O 1
ATOM 999 N N . THR B 1 23 ? -35.586 3.038 -2.970 1.00 110.64 23 THR B N 1
ATOM 1000 C CA . THR B 1 23 ? -34.802 1.954 -3.566 1.00 106.02 23 THR B CA 1
ATOM 1001 C C . THR B 1 23 ? -35.642 0.995 -4.415 1.00 103.70 23 THR B C 1
ATOM 1002 O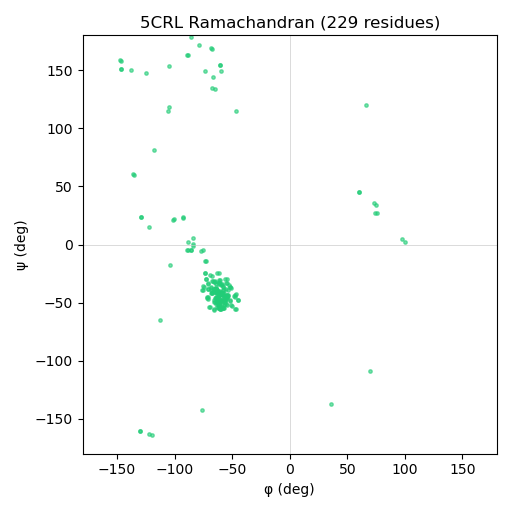 O . THR B 1 23 ? -35.161 0.476 -5.425 1.00 104.50 23 THR B O 1
ATOM 1006 N N . ILE B 1 24 ? -36.875 0.728 -3.990 1.00 100.54 24 ILE B N 1
ATOM 1007 C CA . ILE B 1 24 ? -37.792 -0.087 -4.792 1.00 101.54 24 ILE B CA 1
ATOM 1008 C C . ILE B 1 24 ? -38.016 0.630 -6.117 1.00 103.55 24 ILE B C 1
ATOM 1009 O O . ILE B 1 24 ? -37.902 0.024 -7.188 1.00 105.19 24 ILE B O 1
ATOM 1014 N N . ARG B 1 25 ? -38.311 1.926 -6.031 1.00 106.72 25 ARG B N 1
ATOM 1015 C CA . ARG B 1 25 ? -38.601 2.730 -7.212 1.00 112.68 25 ARG B CA 1
ATOM 1016 C C . ARG B 1 25 ? -37.387 2.784 -8.108 1.00 111.58 25 ARG B C 1
ATOM 1017 O O . ARG B 1 25 ? -37.486 2.584 -9.323 1.00 118.08 25 ARG B O 1
ATOM 1025 N N . PHE B 1 26 ? -36.235 3.021 -7.491 1.00 108.48 26 PHE B N 1
ATOM 1026 C CA . PHE B 1 26 ? -34.968 2.981 -8.196 1.00 105.20 26 PHE B CA 1
ATOM 1027 C C . PHE B 1 26 ? -34.825 1.668 -8.967 1.00 102.85 26 PHE B C 1
ATOM 1028 O O . PHE B 1 26 ? -34.504 1.671 -10.154 1.00 102.69 26 PHE B O 1
ATOM 1036 N N . TYR B 1 27 ? -35.088 0.551 -8.299 1.00 98.38 27 TYR B N 1
ATOM 1037 C CA . TYR B 1 27 ? -34.939 -0.756 -8.934 1.00 98.26 27 TYR B CA 1
ATOM 1038 C C . TYR B 1 27 ? -35.934 -0.989 -10.066 1.00 98.02 27 TYR B C 1
ATOM 1039 O O . TYR B 1 27 ? -35.621 -1.702 -11.023 1.00 95.14 27 TYR B O 1
ATOM 1048 N N . GLN B 1 28 ? -37.120 -0.397 -9.954 1.00 102.12 28 GLN B N 1
ATOM 1049 C CA . GLN B 1 28 ? -38.152 -0.543 -10.989 1.00 108.16 28 GLN B CA 1
ATOM 1050 C C . GLN B 1 28 ? -37.787 0.226 -12.249 1.00 105.69 28 GLN B C 1
ATOM 1051 O O . GLN B 1 28 ? -37.885 -0.315 -13.354 1.00 101.71 28 GLN B O 1
ATOM 1057 N N . ARG B 1 29 ? -37.349 1.473 -12.074 1.00 106.83 29 ARG B N 1
ATOM 1058 C CA . ARG B 1 29 ? -36.904 2.303 -13.197 1.00 114.98 29 ARG B CA 1
ATOM 1059 C C . ARG B 1 29 ? -35.728 1.690 -13.969 1.00 112.88 29 ARG B C 1
ATOM 1060 O O . ARG B 1 29 ? -35.636 1.855 -15.175 1.00 107.02 29 ARG B O 1
ATOM 1068 N N . LYS B 1 30 ? -34.834 0.994 -13.271 1.00 110.78 30 LYS B N 1
ATOM 1069 C CA . LYS B 1 30 ? -33.723 0.305 -13.921 1.00 109.56 30 LYS B CA 1
ATOM 1070 C C . LYS B 1 30 ? -34.120 -1.099 -14.396 1.00 109.16 30 LYS B C 1
ATOM 1071 O O . LYS B 1 30 ? -33.320 -1.793 -15.035 1.00 112.77 30 LYS B O 1
ATOM 1077 N N . GLY B 1 31 ? -35.345 -1.510 -14.075 1.00 105.59 31 GLY B N 1
ATOM 1078 C CA . GLY B 1 31 ? -35.946 -2.718 -14.630 1.00 102.99 31 GLY B CA 1
ATOM 1079 C C . GLY B 1 31 ? -35.412 -4.023 -14.082 1.00 100.92 31 GLY B C 1
ATOM 1080 O O . GLY B 1 31 ? -35.440 -5.039 -14.767 1.00 93.09 31 GLY B O 1
ATOM 1081 N N . LEU B 1 32 ? -34.923 -4.004 -12.846 1.00 104.10 32 LEU B N 1
ATOM 1082 C CA . LEU B 1 32 ? -34.413 -5.220 -12.210 1.00 105.01 32 LEU B CA 1
ATOM 1083 C C . LEU B 1 32 ? -35.517 -5.898 -11.396 1.00 105.76 32 LEU B C 1
ATOM 1084 O O . LEU B 1 32 ? -35.228 -6.687 -10.499 1.00 103.21 32 LEU B O 1
ATOM 1089 N N . LEU B 1 33 ? -36.777 -5.637 -11.743 1.00 110.13 33 LEU B N 1
ATOM 1090 C CA . LEU B 1 33 ? -37.899 -6.163 -10.979 1.00 116.38 33 LEU B CA 1
ATOM 1091 C C . LEU B 1 33 ? -38.801 -7.056 -11.845 1.00 121.82 33 LEU B C 1
ATOM 1092 O O . LEU B 1 33 ? -38.382 -7.510 -12.911 1.00 130.46 33 LEU B O 1
ATOM 1097 N N . LEU B 1 34 ? -40.016 -7.334 -11.374 1.00 121.81 34 LEU B N 1
ATOM 1098 C CA . LEU B 1 34 ? -40.870 -8.350 -11.988 1.00 121.59 34 LEU B CA 1
ATOM 1099 C C . LEU B 1 34 ? -42.111 -7.736 -12.644 1.00 126.79 34 LEU B C 1
ATOM 1100 O O . LEU B 1 34 ? -42.231 -7.681 -13.881 1.00 131.84 34 LEU B O 1
ATOM 1105 N N . ARG B 1 44 ? -51.284 -1.964 -8.168 1.00 153.18 44 ARG B N 1
ATOM 1106 C CA . ARG B 1 44 ? -49.937 -2.460 -8.425 1.00 151.47 44 ARG B CA 1
ATOM 1107 C C . ARG B 1 44 ? -49.361 -3.210 -7.215 1.00 147.70 44 ARG B C 1
ATOM 1108 O O . ARG B 1 44 ? -48.581 -2.662 -6.440 1.00 141.74 44 ARG B O 1
ATOM 1116 N N . ARG B 1 45 ? -49.749 -4.475 -7.076 1.00 153.28 45 ARG B N 1
ATOM 1117 C CA . ARG B 1 45 ? -49.354 -5.305 -5.924 1.00 155.21 45 ARG B CA 1
ATOM 1118 C C . ARG B 1 45 ? -47.935 -5.855 -6.015 1.00 151.70 45 ARG B C 1
ATOM 1119 O O . ARG B 1 45 ? -47.316 -5.752 -7.061 1.00 151.06 45 ARG B O 1
ATOM 1127 N N . TYR B 1 46 ? -47.462 -6.477 -4.925 1.00 146.55 46 TYR B N 1
ATOM 1128 C CA . TYR B 1 46 ? -46.177 -7.199 -4.887 1.00 142.44 46 TYR B CA 1
ATOM 1129 C C . TYR B 1 46 ? -46.252 -8.411 -3.940 1.00 136.04 46 TYR B C 1
ATOM 1130 O O . TYR B 1 46 ? -46.992 -8.380 -2.956 1.00 136.14 46 TYR B O 1
ATOM 1139 N N . GLY B 1 47 ? -45.467 -9.455 -4.223 1.00 130.78 47 GLY B N 1
ATOM 1140 C CA . GLY B 1 47 ? -45.472 -10.685 -3.417 1.00 128.31 47 GLY B CA 1
ATOM 1141 C C . GLY B 1 47 ? -44.090 -11.146 -3.000 1.00 127.32 47 GLY B C 1
ATOM 1142 O O . GLY B 1 47 ? -43.142 -10.372 -3.024 1.00 124.05 47 GLY B O 1
ATOM 1143 N N . GLU B 1 48 ? -43.973 -12.422 -2.635 1.00 130.62 48 GLU B N 1
ATOM 1144 C CA . GLU B 1 48 ? -42.716 -12.974 -2.095 1.00 133.40 48 GLU B CA 1
ATOM 1145 C C . GLU B 1 48 ? -41.578 -13.124 -3.132 1.00 131.03 48 GLU B C 1
ATOM 1146 O O . GLU B 1 48 ? -40.402 -12.968 -2.791 1.00 127.26 48 GLU B O 1
ATOM 1152 N N . ALA B 1 49 ? -41.914 -13.432 -4.383 1.00 125.73 49 ALA B N 1
ATOM 1153 C CA . ALA B 1 49 ? -40.896 -13.485 -5.431 1.00 121.74 49 ALA B CA 1
ATOM 1154 C C . ALA B 1 49 ? -40.255 -12.111 -5.575 1.00 119.43 49 ALA B C 1
ATOM 1155 O O . ALA B 1 49 ? -39.029 -12.003 -5.675 1.00 124.06 49 ALA B O 1
ATOM 1157 N N . ASP B 1 50 ? -41.091 -11.071 -5.567 1.00 114.92 50 ASP B N 1
ATOM 1158 C CA . ASP B 1 50 ? -40.613 -9.691 -5.629 1.00 113.65 50 ASP B CA 1
ATOM 1159 C C . ASP B 1 50 ? -39.695 -9.380 -4.457 1.00 112.56 50 ASP B C 1
ATOM 1160 O O . ASP B 1 50 ? -38.671 -8.721 -4.628 1.00 115.40 50 ASP B O 1
ATOM 1165 N N . VAL B 1 51 ? -40.062 -9.848 -3.269 1.00 108.20 51 VAL B N 1
ATOM 1166 C CA . VAL B 1 51 ? -39.241 -9.633 -2.087 1.00 106.00 51 VAL B CA 1
ATOM 1167 C C . VAL B 1 51 ? -37.898 -10.300 -2.302 1.00 104.17 51 VAL B C 1
ATOM 1168 O O . VAL B 1 51 ? -36.852 -9.670 -2.140 1.00 107.67 51 VAL B O 1
ATOM 1172 N N . THR B 1 52 ? -37.938 -11.575 -2.672 1.00 101.62 52 THR B N 1
ATOM 1173 C CA . THR B 1 52 ? -36.723 -12.347 -2.880 1.00 102.50 52 THR B CA 1
ATOM 1174 C C . THR B 1 52 ? -35.847 -11.689 -3.953 1.00 103.16 52 THR B C 1
ATOM 1175 O O . THR B 1 52 ? -34.620 -11.603 -3.806 1.00 108.89 52 THR B O 1
ATOM 1179 N N . ARG B 1 53 ? -36.481 -11.209 -5.018 1.00 102.79 53 ARG B N 1
ATOM 1180 C CA . ARG B 1 53 ? -35.766 -10.529 -6.100 1.00 102.06 53 ARG B CA 1
ATOM 1181 C C . ARG B 1 53 ? -35.056 -9.254 -5.617 1.00 101.68 53 ARG B C 1
ATOM 1182 O O . ARG B 1 53 ? -33.925 -8.979 -6.026 1.00 104.54 53 ARG B O 1
ATOM 1190 N N . VAL B 1 54 ? -35.712 -8.483 -4.753 1.00 100.49 54 VAL B N 1
ATOM 1191 C CA . VAL B 1 54 ? -35.115 -7.256 -4.224 1.00 99.65 54 VAL B CA 1
ATOM 1192 C C . VAL B 1 54 ? -33.925 -7.569 -3.315 1.00 100.69 54 VAL B C 1
ATOM 1193 O O . VAL B 1 54 ? -32.898 -6.888 -3.383 1.00 101.36 54 VAL B O 1
ATOM 1197 N N . ARG B 1 55 ? -34.060 -8.591 -2.471 1.00 102.57 55 ARG B N 1
ATOM 1198 C CA . ARG B 1 55 ? -32.951 -9.019 -1.618 1.00 107.66 55 ARG B CA 1
ATOM 1199 C C . ARG B 1 55 ? -31.797 -9.526 -2.462 1.00 103.49 55 ARG B C 1
ATOM 1200 O O . ARG B 1 55 ? -30.636 -9.336 -2.103 1.00 100.61 55 ARG B O 1
ATOM 1208 N N . PHE B 1 56 ? -32.123 -10.154 -3.590 1.00 98.75 56 PHE B N 1
ATOM 1209 C CA . PHE B 1 56 ? -31.115 -10.565 -4.542 1.00 94.85 56 PHE B CA 1
ATOM 1210 C C . PHE B 1 56 ? -30.317 -9.346 -4.997 1.00 88.93 56 PHE B C 1
ATOM 1211 O O . PHE B 1 56 ? -29.098 -9.301 -4.867 1.00 92.47 56 PHE B O 1
ATOM 1219 N N . VAL B 1 57 ? -31.013 -8.336 -5.487 1.00 84.33 57 VAL B N 1
ATOM 1220 C CA . VAL B 1 57 ? -30.345 -7.144 -5.981 1.00 85.26 57 VAL B CA 1
ATOM 1221 C C . VAL B 1 57 ? -29.557 -6.426 -4.885 1.00 84.28 57 VAL B C 1
ATOM 1222 O O . VAL B 1 57 ? -28.391 -6.096 -5.059 1.00 82.00 57 VAL B O 1
ATOM 1226 N N . LYS B 1 58 ? -30.206 -6.172 -3.760 1.00 87.30 58 LYS B N 1
ATOM 1227 C CA . LYS B 1 58 ? -29.582 -5.439 -2.680 1.00 91.45 58 LYS B CA 1
ATOM 1228 C C . LYS B 1 58 ? -28.314 -6.129 -2.250 1.00 93.98 58 LYS B C 1
ATOM 1229 O O . LYS B 1 58 ? -27.303 -5.470 -2.055 1.00 96.32 58 LYS B O 1
ATOM 1235 N N . SER B 1 59 ? -28.367 -7.452 -2.104 1.00 96.90 59 SER B N 1
ATOM 1236 C CA . SER B 1 59 ? -27.205 -8.222 -1.668 1.00 100.40 59 SER B CA 1
ATOM 1237 C C . SER B 1 59 ? -26.062 -8.055 -2.639 1.00 100.71 59 SER B C 1
ATOM 1238 O O . SER B 1 59 ? -24.944 -7.713 -2.246 1.00 103.54 59 SER B O 1
ATOM 1241 N N . ALA B 1 60 ? -26.357 -8.310 -3.910 1.00 98.97 60 ALA B N 1
ATOM 1242 C CA . ALA B 1 60 ? -25.375 -8.198 -4.978 1.00 100.14 60 ALA B CA 1
ATOM 1243 C C . ALA B 1 60 ? -24.766 -6.802 -5.038 1.00 98.27 60 ALA B C 1
ATOM 1244 O O . ALA B 1 60 ? -23.547 -6.639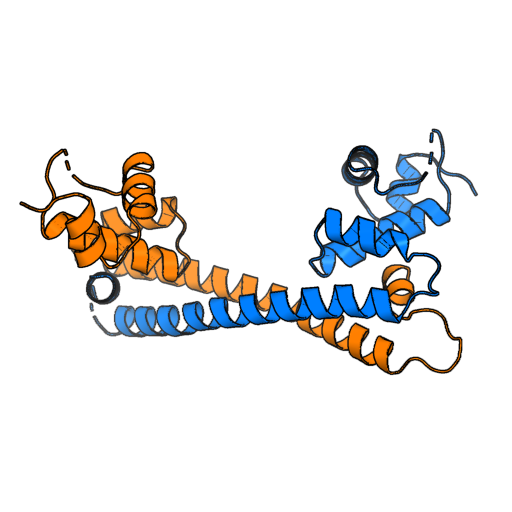 -5.163 1.00 95.46 60 ALA B O 1
ATOM 1246 N N . GLN B 1 61 ? -25.637 -5.803 -4.942 1.00 98.65 61 GLN B N 1
ATOM 1247 C CA . GLN B 1 61 ? -25.238 -4.401 -4.943 1.00 100.02 61 GLN B CA 1
ATOM 1248 C C . GLN B 1 61 ? -24.257 -4.135 -3.793 1.00 99.78 61 GLN B C 1
ATOM 1249 O O . GLN B 1 61 ? -23.261 -3.419 -3.946 1.00 97.82 61 GLN B O 1
ATOM 1255 N N . ARG B 1 62 ? -24.525 -4.771 -2.658 1.00 98.94 62 ARG B N 1
ATOM 1256 C CA . ARG B 1 62 ? -23.708 -4.630 -1.461 1.00 100.39 62 ARG B CA 1
ATOM 1257 C C . ARG B 1 62 ? -22.366 -5.373 -1.598 1.00 96.53 62 ARG B C 1
ATOM 1258 O O . ARG B 1 62 ? -21.388 -5.004 -0.955 1.00 96.46 62 ARG B O 1
ATOM 1266 N N . LEU B 1 63 ? -22.304 -6.388 -2.459 1.00 92.16 63 LEU B N 1
ATOM 1267 C CA . LEU B 1 63 ? -21.031 -7.028 -2.797 1.00 92.62 63 LEU B CA 1
ATOM 1268 C C . LEU B 1 63 ? -20.278 -6.284 -3.897 1.00 88.91 63 LEU B C 1
ATOM 1269 O O . LEU B 1 63 ? -19.196 -6.701 -4.279 1.00 88.96 63 LEU B O 1
ATOM 1274 N N . GLY B 1 64 ? -20.848 -5.200 -4.414 1.00 84.13 64 GLY B N 1
ATOM 1275 C CA . GLY B 1 64 ? -20.145 -4.311 -5.343 1.00 83.89 64 GLY B CA 1
ATOM 1276 C C . GLY B 1 64 ? -20.478 -4.522 -6.811 1.00 82.32 64 GLY B C 1
ATOM 1277 O O . GLY B 1 64 ? -19.904 -3.861 -7.677 1.00 80.06 64 GLY B O 1
ATOM 1278 N N . PHE B 1 65 ? -21.393 -5.445 -7.101 1.00 80.63 65 PHE B N 1
ATOM 1279 C CA . PHE B 1 65 ? -21.815 -5.675 -8.482 1.00 78.35 65 PHE B CA 1
ATOM 1280 C C . PHE B 1 65 ? -22.520 -4.439 -9.041 1.00 80.13 65 PHE B C 1
ATOM 1281 O O . PHE B 1 65 ? -23.368 -3.849 -8.381 1.00 77.83 65 PHE B O 1
ATOM 1289 N N . SER B 1 66 ? -22.143 -4.047 -10.258 1.00 83.79 66 SER B N 1
ATOM 1290 C CA . SER B 1 66 ? -22.798 -2.962 -10.976 1.00 84.50 66 SER B CA 1
ATOM 1291 C C . SER B 1 66 ? -24.215 -3.371 -11.361 1.00 86.68 66 SER B C 1
ATOM 1292 O O . SER B 1 66 ? -24.578 -4.545 -11.292 1.00 86.23 66 SER B O 1
ATOM 1295 N N . LEU B 1 67 ? -25.003 -2.403 -11.799 1.00 89.26 67 LEU B N 1
ATOM 1296 C CA . LEU B 1 67 ? -26.373 -2.683 -12.186 1.00 93.92 67 LEU B CA 1
ATOM 1297 C C . LEU B 1 67 ? -26.401 -3.672 -13.358 1.00 95.08 67 LEU B C 1
ATOM 1298 O O . LEU B 1 67 ? -27.228 -4.586 -13.381 1.00 94.95 67 LEU B O 1
ATOM 1303 N N . ASP B 1 68 ? -25.489 -3.496 -14.312 1.00 94.69 68 ASP B N 1
ATOM 1304 C CA . ASP B 1 68 ? -25.363 -4.425 -15.441 1.00 97.73 68 ASP B CA 1
ATOM 1305 C C . ASP B 1 68 ? -24.998 -5.823 -14.960 1.00 94.96 68 ASP B C 1
ATOM 1306 O O . ASP B 1 68 ? -25.691 -6.796 -15.266 1.00 94.14 68 ASP B O 1
ATOM 1311 N N . GLU B 1 69 ? -23.911 -5.909 -14.198 1.00 92.07 69 GLU B N 1
ATOM 1312 C CA . GLU B 1 69 ? -23.452 -7.182 -13.648 1.00 90.72 69 GLU B CA 1
ATOM 1313 C C . GLU B 1 69 ? -24.573 -7.922 -12.915 1.00 89.80 69 GLU B C 1
ATOM 1314 O O . GLU B 1 69 ? -24.667 -9.140 -13.008 1.00 86.19 69 GLU B O 1
ATOM 1320 N N . ILE B 1 70 ? -25.435 -7.179 -12.223 1.00 91.59 70 ILE B N 1
ATOM 1321 C CA . ILE B 1 70 ? -26.573 -7.773 -11.514 1.00 92.31 70 ILE B CA 1
ATOM 1322 C C . ILE B 1 70 ? -27.621 -8.334 -12.476 1.00 94.16 70 ILE B C 1
ATOM 1323 O O . ILE B 1 70 ? -28.224 -9.373 -12.195 1.00 91.05 70 ILE B O 1
ATOM 1328 N N . ALA B 1 71 ? -27.842 -7.655 -13.600 1.00 98.01 71 ALA B N 1
ATOM 1329 C CA . ALA B 1 71 ? -28.760 -8.169 -14.622 1.00 101.04 71 ALA B CA 1
ATOM 1330 C C . ALA B 1 71 ? -28.268 -9.529 -15.154 1.00 103.56 71 ALA B C 1
ATOM 1331 O O . ALA B 1 71 ? -29.036 -10.487 -15.202 1.00 104.88 71 ALA B O 1
ATOM 1333 N N . GLU B 1 72 ? -26.985 -9.610 -15.514 1.00 105.23 72 GLU B N 1
ATOM 1334 C CA . GLU B 1 72 ? -26.331 -10.883 -15.891 1.00 107.41 72 GLU B CA 1
ATOM 1335 C C . GLU B 1 72 ? -26.471 -11.949 -14.805 1.00 103.75 72 GLU B C 1
ATOM 1336 O O . GLU B 1 72 ? -26.764 -13.108 -15.077 1.00 104.48 72 GLU B O 1
ATOM 1342 N N . LEU B 1 73 ? -26.257 -11.534 -13.566 1.00 98.86 73 LEU B N 1
ATOM 1343 C CA . LEU B 1 73 ? -26.318 -12.435 -12.435 1.00 94.84 73 LEU B CA 1
ATOM 1344 C C . LEU B 1 73 ? -27.747 -12.965 -12.277 1.00 95.76 73 LEU B C 1
ATOM 1345 O O . LEU B 1 73 ? -27.936 -14.144 -11.979 1.00 93.50 73 LEU B O 1
ATOM 1350 N N . LEU B 1 74 ? -28.741 -12.101 -12.513 1.00 99.21 74 LEU B N 1
ATOM 1351 C CA . LEU B 1 74 ? -30.171 -12.490 -12.467 1.00 103.86 74 LEU B CA 1
ATOM 1352 C C . LEU B 1 74 ? -30.556 -13.457 -13.596 1.00 104.73 74 LEU B C 1
ATOM 1353 O O . LEU B 1 74 ? -31.498 -14.233 -13.454 1.00 100.47 74 LEU B O 1
ATOM 1358 N N . ARG B 1 75 ? -29.832 -13.397 -14.715 1.00 107.23 75 ARG B N 1
ATOM 1359 C CA . ARG B 1 75 ? -30.002 -14.369 -15.802 1.00 108.09 75 ARG B CA 1
ATOM 1360 C C . ARG B 1 75 ? -29.808 -15.790 -15.264 1.00 106.61 75 ARG B C 1
ATOM 1361 O O . ARG B 1 75 ? -30.431 -16.728 -15.739 1.00 107.17 75 ARG B O 1
ATOM 1369 N N . LEU B 1 76 ? -28.975 -15.921 -14.235 1.00 107.05 76 LEU B N 1
ATOM 1370 C CA . LEU B 1 76 ? -28.640 -17.212 -13.643 1.00 108.05 76 LEU B CA 1
ATOM 1371 C C . LEU B 1 76 ? -29.417 -17.475 -12.345 1.00 108.90 76 LEU B C 1
ATOM 1372 O O . LEU B 1 76 ? -28.989 -18.296 -11.539 1.00 108.47 76 LEU B O 1
ATOM 1377 N N . GLU B 1 77 ? -30.558 -16.803 -12.163 1.00 109.07 77 GLU B N 1
ATOM 1378 C CA . GLU B 1 77 ? -31.342 -16.854 -10.915 1.00 111.22 77 GLU B CA 1
ATOM 1379 C C . GLU B 1 77 ? -31.884 -18.241 -10.524 1.00 113.08 77 GLU B C 1
ATOM 1380 O O . GLU B 1 77 ? -32.142 -18.489 -9.346 1.00 111.76 77 GLU B O 1
ATOM 1386 N N . ASP B 1 78 ? -32.056 -19.143 -11.491 1.00 113.70 78 ASP B N 1
ATOM 1387 C CA . ASP B 1 78 ? -32.572 -20.492 -11.194 1.00 113.46 78 ASP B CA 1
ATOM 1388 C C . ASP B 1 78 ? -31.536 -21.455 -10.572 1.00 113.03 78 ASP B C 1
ATOM 1389 O O . ASP B 1 78 ? -31.867 -22.583 -10.212 1.00 108.52 78 ASP B O 1
ATOM 1394 N N . GLY B 1 79 ? -30.285 -21.019 -10.477 1.00 115.55 79 GLY B N 1
ATOM 1395 C CA . GLY B 1 79 ? -29.279 -21.716 -9.669 1.00 120.68 79 GLY B CA 1
ATOM 1396 C C . GLY B 1 79 ? -28.760 -23.020 -10.240 1.00 123.49 79 GLY B C 1
ATOM 1397 O O . GLY B 1 79 ? -28.467 -23.958 -9.496 1.00 128.32 79 GLY B O 1
ATOM 1398 N N . THR B 1 80 ? -28.636 -23.075 -11.560 1.00 123.47 80 THR B N 1
ATOM 1399 C CA . THR B 1 80 ? -28.154 -24.270 -12.239 1.00 123.18 80 THR B CA 1
ATOM 1400 C C . THR B 1 80 ? -27.022 -23.920 -13.205 1.00 123.77 80 THR B C 1
ATOM 1401 O O . THR B 1 80 ? -26.779 -24.643 -14.164 1.00 121.95 80 THR B O 1
ATOM 1405 N N . HIS B 1 81 ? -26.340 -22.802 -12.948 1.00 126.55 81 HIS B N 1
ATOM 1406 C CA . HIS B 1 81 ? -25.221 -22.341 -13.782 1.00 124.25 81 HIS B CA 1
ATOM 1407 C C . HIS B 1 81 ? -24.062 -21.879 -12.897 1.00 121.52 81 HIS B C 1
ATOM 1408 O O . HIS B 1 81 ? -23.649 -20.720 -12.943 1.00 118.33 81 HIS B O 1
ATOM 1415 N N . CYS B 1 82 ? -23.540 -22.802 -12.098 1.00 123.58 82 CYS B N 1
ATOM 1416 C CA . CYS B 1 82 ? -22.479 -22.504 -11.134 1.00 125.93 82 CYS B CA 1
ATOM 1417 C C . CYS B 1 82 ? -21.189 -21.974 -11.776 1.00 121.10 82 CYS B C 1
ATOM 1418 O O . CYS B 1 82 ? -20.594 -21.016 -11.280 1.00 121.68 82 CYS B O 1
ATOM 1421 N N . GLU B 1 83 ? -20.766 -22.586 -12.876 1.00 117.11 83 GLU B N 1
ATOM 1422 C CA . GLU B 1 83 ? -19.541 -22.152 -13.556 1.00 116.11 83 GLU B CA 1
ATOM 1423 C C . GLU B 1 83 ? -19.651 -20.659 -13.882 1.00 108.85 83 GLU B C 1
ATOM 1424 O O . GLU B 1 83 ? -18.764 -19.880 -13.542 1.00 103.17 83 GLU B O 1
ATOM 1430 N N . GLU B 1 84 ? -20.756 -20.278 -14.525 1.00 106.61 84 GLU B N 1
ATOM 1431 C CA . GLU B 1 84 ? -20.995 -18.885 -14.931 1.00 103.89 84 GLU B CA 1
ATOM 1432 C C . GLU B 1 84 ? -21.141 -17.934 -13.755 1.00 93.33 84 GLU B C 1
ATOM 1433 O O . GLU B 1 84 ? -20.794 -16.766 -13.867 1.00 93.39 84 GLU B O 1
ATOM 1439 N N . ALA B 1 85 ? -21.673 -18.418 -12.640 1.00 88.26 85 ALA B N 1
ATOM 1440 C CA . ALA B 1 85 ? -21.873 -17.568 -11.462 1.00 85.79 85 ALA B CA 1
ATOM 1441 C C . ALA B 1 85 ? -20.544 -17.208 -10.830 1.00 82.09 85 ALA B C 1
ATOM 1442 O O . ALA B 1 85 ? -20.242 -16.029 -10.647 1.00 77.57 85 ALA B O 1
ATOM 1444 N N . SER B 1 86 ? -19.751 -18.235 -10.531 1.00 81.94 86 SER B N 1
ATOM 1445 C CA . SER B 1 86 ? -18.405 -18.053 -9.982 1.00 84.75 86 SER B CA 1
ATOM 1446 C C . SER B 1 86 ? -17.627 -17.021 -10.778 1.00 85.97 86 SER B C 1
ATOM 1447 O O . SER B 1 86 ? -16.982 -16.141 -10.210 1.00 90.42 86 SER B O 1
ATOM 1450 N N . SER B 1 87 ? -17.704 -17.128 -12.099 1.00 86.24 87 SER B N 1
ATOM 1451 C CA . SER B 1 87 ? -16.957 -16.236 -12.978 1.00 87.46 87 SER B CA 1
ATOM 1452 C C . SER B 1 87 ? -17.232 -14.771 -12.703 1.00 87.99 87 SER B C 1
ATOM 1453 O O . SER B 1 87 ? -16.297 -13.971 -12.628 1.00 89.11 87 SER B O 1
ATOM 1456 N N . LEU B 1 88 ? -18.511 -14.425 -12.571 1.00 85.53 88 LEU B N 1
ATOM 1457 C CA . LEU B 1 88 ? -18.895 -13.055 -12.273 1.00 82.95 88 LEU B CA 1
ATOM 1458 C C . LEU B 1 88 ? -18.326 -12.628 -10.919 1.00 80.80 88 LEU B C 1
ATOM 1459 O O . LEU B 1 88 ? -17.805 -11.527 -10.781 1.00 79.48 88 LEU B O 1
ATOM 1464 N N . ALA B 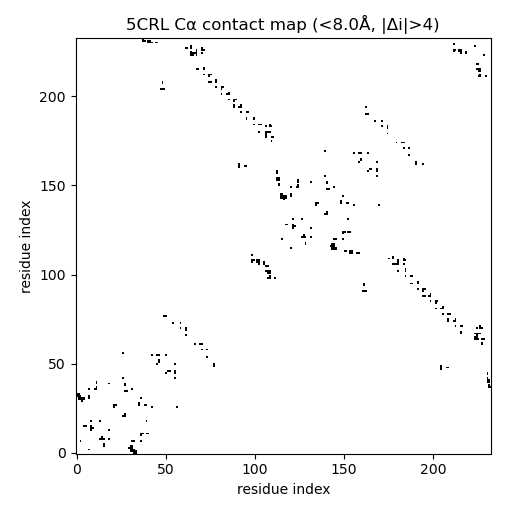1 89 ? -18.413 -13.517 -9.936 1.00 77.91 89 ALA B N 1
ATOM 1465 C CA . ALA B 1 89 ? -17.860 -13.257 -8.623 1.00 77.40 89 ALA B CA 1
ATOM 1466 C C . ALA B 1 89 ? -16.344 -13.133 -8.666 1.00 77.80 89 ALA B C 1
ATOM 1467 O O . ALA B 1 89 ? -15.779 -12.213 -8.074 1.00 78.62 89 ALA B O 1
ATOM 1469 N N . GLU B 1 90 ? -15.680 -14.050 -9.361 1.00 79.73 90 GLU B N 1
ATOM 1470 C CA . GLU B 1 90 ? -14.212 -14.026 -9.433 1.00 80.11 90 GLU B CA 1
ATOM 1471 C C . GLU B 1 90 ? -13.718 -12.772 -10.119 1.00 78.43 90 GLU B C 1
ATOM 1472 O O . GLU B 1 90 ? -12.703 -12.207 -9.720 1.00 78.36 90 GLU B O 1
ATOM 1478 N N . HIS B 1 91 ? -14.427 -12.349 -11.159 1.00 79.12 91 HIS B N 1
ATOM 1479 C CA . HIS B 1 91 ? -14.087 -11.120 -11.871 1.00 82.30 91 HIS B CA 1
ATOM 1480 C C . HIS B 1 91 ? -14.268 -9.925 -10.927 1.00 77.34 91 HIS B C 1
ATOM 1481 O O . HIS B 1 91 ? -13.364 -9.101 -10.760 1.00 72.10 91 HIS B O 1
ATOM 1488 N N . LYS B 1 92 ? -15.420 -9.864 -10.274 1.00 76.24 92 LYS B N 1
ATOM 1489 C CA . LYS B 1 92 ? -15.671 -8.825 -9.267 1.00 76.21 92 LYS B CA 1
ATOM 1490 C C . LYS B 1 92 ? -14.609 -8.782 -8.152 1.00 75.54 92 LYS B C 1
ATOM 1491 O O . LYS B 1 92 ? -14.191 -7.713 -7.698 1.00 71.75 92 LYS B O 1
ATOM 1497 N N . LEU B 1 93 ? -14.157 -9.957 -7.741 1.00 76.73 93 LEU B N 1
ATOM 1498 C CA . LEU B 1 93 ? -13.187 -10.080 -6.664 1.00 76.85 93 LEU B CA 1
ATOM 1499 C C . LEU B 1 93 ? -11.840 -9.504 -7.089 1.00 75.24 93 LEU B C 1
ATOM 1500 O O . LEU B 1 93 ? -11.155 -8.816 -6.323 1.00 75.16 93 LEU B O 1
ATOM 1505 N N . LYS B 1 94 ? -11.476 -9.791 -8.327 1.00 75.82 94 LYS B N 1
ATOM 1506 C CA . LYS B 1 94 ? -10.278 -9.233 -8.928 1.00 76.47 94 LYS B CA 1
ATOM 1507 C C . LYS B 1 94 ? -10.363 -7.710 -8.878 1.00 73.84 94 LYS B C 1
ATOM 1508 O O . LYS B 1 94 ? -9.449 -7.051 -8.405 1.00 73.99 94 LYS B O 1
ATOM 1514 N N . ASP B 1 95 ? -11.491 -7.166 -9.315 1.00 74.29 95 ASP B N 1
ATOM 1515 C CA . ASP B 1 95 ? -11.696 -5.713 -9.362 1.00 76.29 95 ASP B CA 1
ATOM 1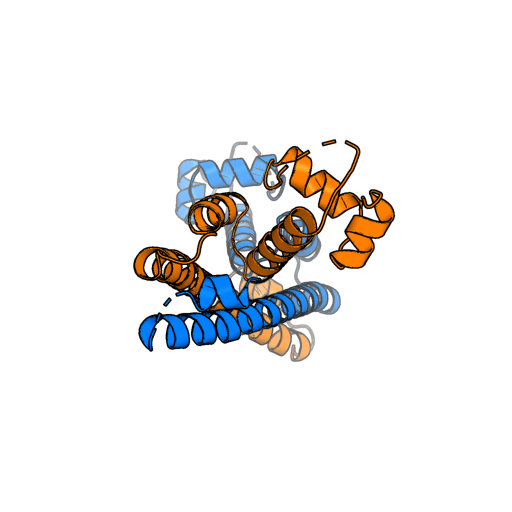516 C C . ASP B 1 95 ? -11.665 -5.068 -7.972 1.00 72.40 95 ASP B C 1
ATOM 1517 O O . ASP B 1 95 ? -11.108 -3.980 -7.785 1.00 71.22 95 ASP B O 1
ATOM 1522 N N . VAL B 1 96 ? -12.247 -5.752 -6.994 1.00 69.98 96 VAL B N 1
ATOM 1523 C CA . VAL B 1 96 ? -12.217 -5.281 -5.613 1.00 67.46 96 VAL B CA 1
ATOM 1524 C C . VAL B 1 96 ? -10.773 -5.156 -5.152 1.00 67.09 96 VAL B C 1
ATOM 1525 O O . VAL B 1 96 ? -10.375 -4.124 -4.609 1.00 66.58 96 VAL B O 1
ATOM 1529 N N . ARG B 1 97 ? -9.989 -6.195 -5.405 1.00 67.36 97 ARG B N 1
ATOM 1530 C CA . ARG B 1 97 ? -8.599 -6.226 -4.963 1.00 69.78 97 ARG B CA 1
ATOM 1531 C C . ARG B 1 97 ? -7.722 -5.152 -5.606 1.00 72.24 97 ARG B C 1
ATOM 1532 O O . ARG B 1 97 ? -6.858 -4.576 -4.939 1.00 69.22 97 ARG B O 1
ATOM 1540 N N . GLU B 1 98 ? -7.940 -4.902 -6.896 1.00 75.15 98 GLU B N 1
ATOM 1541 C CA . GLU B 1 98 ? -7.260 -3.819 -7.580 1.00 78.82 98 GLU B CA 1
ATOM 1542 C C . GLU B 1 98 ? -7.572 -2.508 -6.879 1.00 77.56 98 GLU B C 1
ATOM 1543 O O . GLU B 1 98 ? -6.664 -1.771 -6.478 1.00 77.82 98 GLU B O 1
ATOM 1549 N N . LYS B 1 99 ? -8.861 -2.226 -6.726 1.00 75.30 99 LYS B N 1
ATOM 1550 C CA . LYS B 1 99 ? -9.284 -1.007 -6.060 1.00 78.05 99 LYS B CA 1
ATOM 1551 C C . LYS B 1 99 ? -8.641 -0.855 -4.679 1.00 76.43 99 LYS B C 1
ATOM 1552 O O . LYS B 1 99 ? -8.194 0.242 -4.322 1.00 74.83 99 LYS B O 1
ATOM 1558 N N . MET B 1 100 ? -8.598 -1.946 -3.909 1.00 72.33 100 MET B N 1
ATOM 1559 C CA . MET B 1 100 ? -7.983 -1.909 -2.586 1.00 69.94 100 MET B CA 1
ATOM 1560 C C . MET B 1 100 ? -6.498 -1.620 -2.682 1.00 66.01 100 MET B C 1
ATOM 1561 O O . MET B 1 100 ? -5.947 -0.909 -1.848 1.00 64.03 100 MET B O 1
ATOM 1566 N N . ALA B 1 101 ? -5.852 -2.193 -3.691 1.00 61.75 101 ALA B N 1
ATOM 1567 C CA . ALA B 1 101 ? -4.440 -1.965 -3.909 1.00 59.32 101 ALA B CA 1
ATOM 1568 C C . ALA B 1 101 ? -4.181 -0.505 -4.278 1.00 60.09 101 ALA B C 1
ATOM 1569 O O . ALA B 1 101 ? -3.195 0.076 -3.830 1.00 60.44 101 ALA B O 1
ATOM 1571 N N . ASP B 1 102 ? -5.059 0.097 -5.071 1.00 60.91 102 ASP B N 1
ATOM 1572 C CA . ASP B 1 102 ? -4.927 1.524 -5.370 1.00 63.71 102 ASP B CA 1
ATOM 1573 C C . ASP B 1 102 ? -5.136 2.373 -4.143 1.00 60.94 102 ASP B C 1
ATOM 1574 O O . ASP B 1 102 ? -4.252 3.134 -3.770 1.00 60.04 102 ASP B O 1
ATOM 1579 N N . LEU B 1 103 ? -6.277 2.213 -3.483 1.00 60.61 103 LEU B N 1
ATOM 1580 C CA . LEU B 1 103 ? -6.519 2.927 -2.216 1.00 60.62 103 LEU B CA 1
ATOM 1581 C C . LEU B 1 103 ? -5.381 2.757 -1.193 1.00 60.34 103 LEU B C 1
ATOM 1582 O O . LEU B 1 103 ? -5.046 3.698 -0.475 1.00 59.09 103 LEU B O 1
ATOM 1587 N N . ALA B 1 104 ? -4.790 1.566 -1.138 1.00 60.44 104 ALA B N 1
ATOM 1588 C CA . ALA B 1 104 ? -3.692 1.291 -0.214 1.00 61.81 104 ALA B CA 1
ATOM 1589 C C . ALA B 1 104 ? -2.487 2.156 -0.553 1.00 63.49 104 ALA B C 1
ATOM 1590 O O . ALA B 1 104 ? -1.785 2.636 0.329 1.00 64.39 104 ALA B O 1
ATOM 1592 N N . ARG B 1 105 ? -2.271 2.373 -1.842 1.00 67.40 105 ARG B N 1
ATOM 1593 C CA . ARG B 1 105 ? -1.161 3.203 -2.337 1.00 69.58 105 ARG B CA 1
ATOM 1594 C C . ARG B 1 105 ? -1.351 4.636 -1.862 1.00 66.93 105 ARG B C 1
ATOM 1595 O O . ARG B 1 105 ? -0.410 5.277 -1.379 1.00 67.72 105 ARG B O 1
ATOM 1603 N N . MET B 1 106 ? -2.579 5.123 -1.996 1.00 64.09 106 MET B N 1
ATOM 1604 C CA . MET B 1 106 ? -2.924 6.445 -1.506 1.00 63.83 106 MET B CA 1
ATOM 1605 C C . MET B 1 106 ? -2.736 6.539 0.006 1.00 63.77 106 MET B C 1
ATOM 1606 O O . MET B 1 106 ? -2.177 7.518 0.500 1.00 61.18 106 MET B O 1
ATOM 1611 N N . GLU B 1 107 ? -3.245 5.536 0.728 1.00 64.21 107 GLU B N 1
ATOM 1612 C CA . GLU B 1 107 ? -3.222 5.548 2.179 1.00 65.23 107 GLU B CA 1
ATOM 1613 C C . GLU B 1 107 ? -1.811 5.605 2.716 1.00 65.11 107 GLU B C 1
ATOM 1614 O O . GLU B 1 107 ? -1.540 6.321 3.684 1.00 64.53 107 GLU B O 1
ATOM 1620 N N . ALA B 1 108 ? -0.910 4.871 2.072 1.00 63.11 108 ALA B N 1
ATOM 1621 C CA . ALA B 1 108 ? 0.477 4.824 2.507 1.00 61.96 108 ALA B CA 1
ATOM 1622 C C . ALA B 1 108 ? 1.152 6.187 2.414 1.00 62.17 108 ALA B C 1
ATOM 1623 O O . ALA B 1 108 ? 1.760 6.645 3.380 1.00 60.87 108 ALA B O 1
ATOM 1625 N N . VAL B 1 109 ? 1.012 6.839 1.258 1.00 63.40 109 VAL B N 1
ATOM 1626 C CA . VAL B 1 109 ? 1.661 8.138 1.003 1.00 63.41 109 VAL B CA 1
ATOM 1627 C C . VAL B 1 109 ? 1.010 9.266 1.806 1.00 64.29 109 VAL B C 1
ATOM 1628 O O . VAL B 1 109 ? 1.693 10.078 2.425 1.00 64.81 109 VAL B O 1
ATOM 1632 N N . LEU B 1 110 ? -0.318 9.298 1.810 1.00 65.68 110 LEU B N 1
ATOM 1633 C CA . LEU B 1 110 ? -1.052 10.241 2.636 1.00 65.29 110 LEU B CA 1
ATOM 1634 C C . LEU B 1 110 ? -0.653 10.106 4.113 1.00 66.67 110 LEU B C 1
ATOM 1635 O O . LEU B 1 110 ? -0.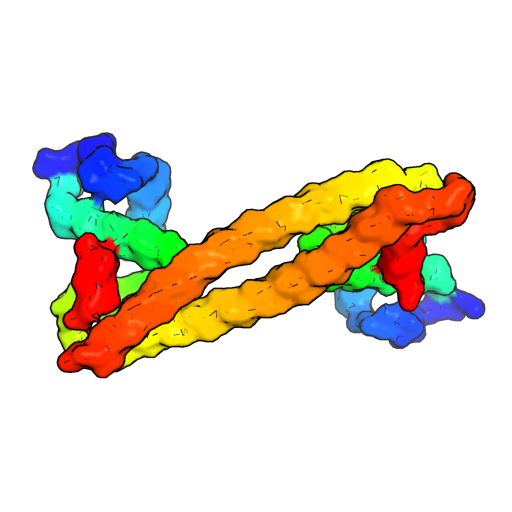370 11.116 4.755 1.00 68.31 110 LEU B O 1
ATOM 1640 N N . SER B 1 111 ? -0.622 8.883 4.655 1.00 66.38 111 SER B N 1
ATOM 1641 C CA . SER B 1 111 ? -0.192 8.677 6.057 1.00 67.15 111 SER B CA 1
ATOM 1642 C C . SER B 1 111 ? 1.178 9.280 6.281 1.00 67.76 111 SER B C 1
ATOM 1643 O O . SER B 1 111 ? 1.430 9.941 7.284 1.00 68.80 111 SER B O 1
ATOM 1646 N N . GLU B 1 112 ? 2.056 9.052 5.317 1.00 68.45 112 GLU B N 1
ATOM 1647 C CA . GLU B 1 112 ? 3.425 9.513 5.387 1.00 69.81 112 GLU B CA 1
ATOM 1648 C C . GLU B 1 112 ? 3.481 11.035 5.394 1.00 69.35 112 GLU B C 1
ATOM 1649 O O . GLU B 1 112 ? 4.262 11.634 6.138 1.00 69.13 112 GLU B O 1
ATOM 1655 N N . LEU B 1 113 ? 2.661 11.658 4.556 1.00 68.99 113 LEU B N 1
ATOM 1656 C CA . LEU B 1 113 ? 2.635 13.118 4.466 1.00 69.73 113 LEU B CA 1
ATOM 1657 C C . LEU B 1 113 ? 2.133 13.717 5.775 1.00 71.86 113 LEU B C 1
ATOM 1658 O O . LEU B 1 113 ? 2.752 14.619 6.324 1.00 74.70 113 LEU B O 1
ATOM 1663 N N . VAL B 1 114 ? 1.026 13.194 6.292 1.00 72.76 114 VAL B N 1
ATOM 1664 C CA . VAL B 1 114 ? 0.460 13.675 7.561 1.00 72.44 114 VAL B CA 1
ATOM 1665 C C . VAL B 1 114 ? 1.478 13.565 8.699 1.00 73.90 114 VAL B C 1
ATOM 1666 O O . VAL B 1 114 ? 1.735 14.535 9.411 1.00 73.65 114 VAL B O 1
ATOM 1670 N N . CYS B 1 115 ? 2.057 12.380 8.855 1.00 74.78 115 CYS B N 1
ATOM 1671 C CA . CYS B 1 115 ? 3.119 12.162 9.826 1.00 76.28 115 CYS B CA 1
ATOM 1672 C C . CYS B 1 115 ? 4.150 13.313 9.751 1.00 74.83 115 CYS B C 1
ATOM 1673 O O . CYS B 1 115 ? 4.507 13.909 10.775 1.00 76.90 115 CYS B O 1
ATOM 1676 N N . ALA B 1 116 ? 4.591 13.654 8.544 1.00 71.80 116 ALA B N 1
ATOM 1677 C CA . ALA B 1 116 ? 5.564 14.735 8.364 1.00 70.66 116 ALA B CA 1
ATOM 1678 C C . ALA B 1 116 ? 4.967 16.118 8.590 1.00 71.19 116 ALA B C 1
ATOM 1679 O O . ALA B 1 116 ? 5.674 17.034 8.981 1.00 70.89 116 ALA B O 1
ATOM 1681 N N . CYS B 1 117 ? 3.680 16.284 8.315 1.00 74.31 117 CYS B N 1
ATOM 1682 C CA . CYS B 1 117 ? 3.001 17.544 8.621 1.00 79.32 117 CYS B CA 1
ATOM 1683 C C . CYS B 1 117 ? 3.077 17.843 10.125 1.00 78.70 117 CYS B C 1
ATOM 1684 O O . CYS B 1 117 ? 3.569 18.902 10.531 1.00 73.66 117 CYS B O 1
ATOM 1687 N N . HIS B 1 118 ? 2.602 16.891 10.932 1.00 77.88 118 HIS B N 1
ATOM 1688 C CA . HIS B 1 118 ? 2.572 17.050 12.386 1.00 80.02 118 HIS B CA 1
ATOM 1689 C C . HIS B 1 118 ? 3.972 17.245 12.963 1.00 79.27 118 HIS B C 1
ATOM 1690 O O . HIS B 1 118 ? 4.142 17.920 13.982 1.00 76.58 118 HIS B O 1
ATOM 1697 N N . ALA B 1 119 ? 4.965 16.649 12.307 1.00 77.25 119 ALA B N 1
ATOM 1698 C CA . ALA B 1 119 ? 6.326 16.664 12.802 1.00 76.96 119 ALA B CA 1
ATOM 1699 C C . ALA B 1 119 ? 7.127 17.873 12.337 1.00 79.02 119 ALA B C 1
ATOM 1700 O O . ALA B 1 119 ? 8.316 17.986 12.657 1.00 77.13 119 ALA B O 1
ATOM 1702 N N . ARG B 1 120 ? 6.527 18.787 11.584 1.00 84.77 120 ARG B N 1
ATOM 1703 C CA . ARG B 1 120 ? 7.374 19.825 10.993 1.00 91.52 120 ARG B CA 1
ATOM 1704 C C . ARG B 1 120 ? 7.970 20.740 12.053 1.00 96.52 120 ARG B C 1
ATOM 1705 O O . ARG B 1 120 ? 7.336 21.064 13.062 1.00 95.42 120 ARG B O 1
ATOM 1713 N N . ARG B 1 121 ? 9.203 21.146 11.781 1.00 103.88 121 ARG B N 1
ATOM 1714 C CA . ARG B 1 121 ? 10.081 21.741 12.763 1.00 109.18 121 ARG B CA 1
ATOM 1715 C C . ARG B 1 121 ? 10.188 23.258 12.555 1.00 109.31 121 ARG B C 1
ATOM 1716 O O . ARG B 1 121 ? 10.623 23.720 11.501 1.00 105.52 121 ARG B O 1
ATOM 1724 N N . GLY B 1 122 ? 9.760 24.023 13.558 1.00 113.77 122 GLY B N 1
ATOM 1725 C CA . GLY B 1 122 ? 9.974 25.472 13.587 1.00 115.31 122 GLY B CA 1
ATOM 1726 C C . GLY B 1 122 ? 9.189 26.280 12.569 1.00 114.20 122 GLY B C 1
ATOM 1727 O O . GLY B 1 122 ? 7.974 26.436 12.702 1.00 113.65 122 GLY B O 1
ATOM 1728 N N . ASN B 1 123 ? 9.896 26.814 11.570 1.00 113.67 123 ASN B N 1
ATOM 1729 C CA . ASN B 1 123 ? 9.291 27.641 10.515 1.00 118.67 123 ASN B CA 1
ATOM 1730 C C . ASN B 1 123 ? 9.529 27.080 9.102 1.00 114.37 123 ASN B C 1
ATOM 1731 O O . ASN B 1 123 ? 9.343 27.784 8.104 1.00 111.12 123 ASN B O 1
ATOM 1736 N N . VAL B 1 124 ? 9.945 25.817 9.024 1.00 106.74 124 VAL B N 1
ATOM 1737 C CA . VAL B 1 124 ? 10.111 25.139 7.746 1.00 101.85 124 VAL B CA 1
ATOM 1738 C C . VAL B 1 124 ? 8.771 25.122 7.004 1.00 97.50 124 VAL B C 1
ATOM 1739 O O . VAL B 1 124 ? 7.709 25.091 7.623 1.00 97.13 124 VAL B O 1
ATOM 1743 N N . SER B 1 125 ? 8.826 25.144 5.678 1.00 91.83 125 SER B N 1
ATOM 1744 C CA . SER B 1 125 ? 7.617 25.203 4.869 1.00 87.68 125 SER B CA 1
ATOM 1745 C C . SER B 1 125 ? 6.820 23.890 4.831 1.00 87.98 125 SER B C 1
ATOM 1746 O O . SER B 1 125 ? 7.392 22.797 4.900 1.00 89.60 125 SER B O 1
ATOM 1749 N N . CYS B 1 126 ? 5.499 24.011 4.689 1.00 85.98 126 CYS B N 1
ATOM 1750 C CA . CYS B 1 126 ? 4.584 22.861 4.735 1.00 82.73 126 CYS B CA 1
ATOM 1751 C C . CYS B 1 126 ? 5.061 21.688 3.875 1.00 81.24 126 CYS B C 1
ATOM 1752 O O . CYS B 1 126 ? 5.123 21.805 2.646 1.00 80.14 126 CYS B O 1
ATOM 1755 N N . PRO B 1 127 ? 5.387 20.549 4.518 1.00 78.57 127 PRO B N 1
ATOM 1756 C CA . PRO B 1 127 ? 5.847 19.353 3.796 1.00 75.68 127 PRO B CA 1
ATOM 1757 C C . PRO B 1 127 ? 4.854 18.810 2.774 1.00 72.70 127 PRO B C 1
ATOM 1758 O O . PRO B 1 127 ? 5.274 18.272 1.756 1.00 75.68 127 PRO B O 1
ATOM 1762 N N . LEU B 1 128 ? 3.558 18.923 3.047 1.00 69.10 128 LEU B N 1
ATOM 1763 C CA . LEU B 1 128 ? 2.546 18.401 2.137 1.00 69.72 128 LEU B CA 1
ATOM 1764 C C . LEU B 1 128 ? 2.670 19.106 0.797 1.00 68.96 128 LEU B C 1
ATOM 1765 O O . LEU B 1 128 ? 2.838 18.466 -0.231 1.00 68.13 128 LEU B O 1
ATOM 1770 N N . ILE B 1 129 ? 2.616 20.433 0.837 1.00 67.77 129 ILE B N 1
ATOM 1771 C CA . ILE B 1 129 ? 2.774 21.255 -0.341 1.00 65.31 129 ILE B CA 1
ATOM 1772 C C . ILE B 1 129 ? 4.128 20.996 -0.971 1.00 64.92 129 ILE B C 1
ATOM 1773 O O . ILE B 1 129 ? 4.232 20.806 -2.175 1.00 65.89 129 ILE B O 1
ATOM 1778 N N . ALA B 1 130 ? 5.170 21.011 -0.155 1.00 65.95 130 ALA B N 1
ATOM 1779 C CA . ALA B 1 130 ? 6.521 20.766 -0.648 1.00 66.92 130 ALA B CA 1
ATOM 1780 C C . ALA B 1 130 ? 6.561 19.494 -1.474 1.00 68.65 130 ALA B C 1
ATOM 1781 O O . ALA B 1 130 ? 7.028 19.516 -2.621 1.00 70.11 130 ALA B O 1
ATOM 1783 N N . SER B 1 131 ? 6.050 18.400 -0.897 1.00 69.63 131 SER B N 1
ATOM 1784 C CA . SER B 1 131 ? 5.986 17.102 -1.584 1.00 70.46 131 SER B CA 1
ATOM 1785 C C . SER B 1 131 ? 5.127 17.135 -2.853 1.00 72.74 131 SER B C 1
ATOM 1786 O O . SER B 1 131 ? 5.438 16.442 -3.834 1.00 74.25 131 SER B O 1
ATOM 1789 N N . LEU B 1 132 ? 4.064 17.943 -2.837 1.00 71.50 132 LEU B N 1
ATOM 1790 C CA . LEU B 1 132 ? 3.191 18.072 -3.991 1.00 70.71 132 LEU B CA 1
ATOM 1791 C C . LEU B 1 132 ? 3.830 18.878 -5.125 1.00 73.87 132 LEU B C 1
ATOM 1792 O O . LEU B 1 132 ? 3.340 18.862 -6.258 1.00 76.19 132 LEU B O 1
ATOM 1797 N N . GLN B 1 133 ? 4.914 19.583 -4.826 1.00 74.43 133 GLN B N 1
ATOM 1798 C CA . GLN B 1 133 ? 5.597 20.385 -5.834 1.00 76.45 133 GLN B CA 1
ATOM 1799 C C . GLN B 1 133 ? 6.881 19.751 -6.333 1.00 78.53 133 GLN B C 1
ATOM 1800 O O . GLN B 1 133 ? 7.376 20.139 -7.386 1.00 84.21 133 GLN B O 1
ATOM 1806 N N . GLY B 1 134 ? 7.415 18.779 -5.592 1.00 79.68 134 GLY B N 1
ATOM 1807 C CA . GLY B 1 134 ? 8.714 18.181 -5.915 1.00 79.71 134 GLY B CA 1
ATOM 1808 C C . GLY B 1 134 ? 8.607 17.042 -6.906 1.00 81.17 134 GLY B C 1
ATOM 1809 O O . GLY B 1 134 ? 9.503 16.207 -6.985 1.00 82.34 134 GLY B O 1
#

Nearest PDB structures (foldseek):
  5crl-assembly1_A  TM=1.009E+00  e=7.265E-18  Pseudomonas aeruginosa
  5crl-assembly1_B  TM=9.764E-01  e=1.598E-15  Pseudomonas aeruginosa
  6jgv-assembly1_A  TM=6.032E-01  e=1.511E-05  Pseudomonas putida
  4ua2-assembly1_B  TM=5.855E-01  e=1.393E-04  Priestia megaterium
  2dg6-assembly1_A-2  TM=8.404E-01  e=8.082E-03  Streptomyces coelicolor A3(2)

Solvent-accessible surface area: 13603 Å² total; per-residue (Å²): 191,110,32,72,61,43,72,0,5,176,54,4,52,28,98,62,125,32,0,84,70,4,59,175,125,57,9,20,188,228,143,18,12,111,79,23,5,29,43,0,79,0,0,74,14,0,66,125,13,22,7,48,64,117,51,0,47,92,0,17,158,4,43,104,6,103,77,12,140,81,0,5,64,42,0,71,111,23,10,128,41,4,115,98,117,43,43,68,23,38,145,42,46,62,61,0,39,121,16,16,87,41,5,126,84,108,39,42,0,6,64,75,5,85,135,48,84,64,42,70,0,6,174,54,8,65,22,98,62,124,28,0,96,68,0,64,175,123,57,12,28,125,247,179,17,18,110,66,22,5,35,38,0,96,0,0,63,21,0,52,143,17,25,6,47,66,117,44,0,48,84,0,19,172,6,49,104,20,98,80,30,147,89,0,6,63,37,0,74,98,16,10,118,37,4,120,92,115,34,63,76,26,40,103,34,41,58,62,0,34,116,15,15,83,40,3,123,72,73,207,73,145,81,60,2,28,0,4,52,67,4,49,93

Foldseek 3Di:
DKDDLVVLCVLLVHDSVLVVVCVVLPQADVIDDDVRSVSSNLVVVVVVLPQDSVLSSQLVVCVVPPPVVSNVVSVVVSVVVVVVVVVVVVVVVVVVVVCVVVVVVPPSVVVVVD/DDDLVVLCVLLVHDSVLLVVCVVLPQADVDDDDVRSVSSNQVVVCVVLPQDSVLSVVLVVCVVPPCVVSNVVSVVVSVVVVVVVVVVVVVVVVVVVVLVVCQVVPDDPDDRSVVVVVVD

InterPro domains:
  IPR000551 MerR-type HTH domain [PF00376] (9-46)
  IPR000551 MerR-type HTH domain [PR00040] (9-20)
  IPR000551 MerR-type HTH domain [PR00040] (20-33)
  IPR000551 MerR-type HTH domain [PR00040] (44-64)
  IPR000551 MerR-type HTH domain [PS00552] (11-33)
  IPR000551 MerR-type HTH domain [PS50937] (7-76)
  IPR000551 MerR-type HTH domain [SM00422] (8-77)
  IPR009061 Putative DNA-binding domain superfamily [SSF46955] (8-130)
  IPR011794 Hg(II)-responsive transcriptional regulator [TIGR02051] (9-132)
  IPR011794 Hg(II)-responsive transcriptional regulator [cd04783] (8-133)
  IPR015358 Transcription regulator MerR, DNA binding [PF09278] (51-113)
  IPR047057 MerR transcriptional regulator [PTHR30204] (7-116)

Organism: Pseudomonas aeruginosa (NCBI:txid287)

Sequence (233 aa):
ENLTIGVFAKAAGVNVETIRFYQRKGLLLRRYGEADVTRVRFVKSAQRLGFSLDEIAELLRLEDGTHCEEASSLAEHKLKDVREKMADLARMEAVLSELVCACHARCPLIASLQNLTIGVFAKAAGVNVETIRFYQRKGLLLRRYGEADVTRVRFVKSAQRLGFSLDEIAELLRLEDGTHCEEASSLAEHKLKDVREKMADLARMEAVLSELVCACHARRGNVSCPLIASLQG

B-factor: mean 93.6, std 20.85, range [58.29, 174.95]

Secondary structure (DSSP, 8-state):
--B-HHHHHHHHTS-HHHHHHHHHTT-----B-HHHHHHHHHHHHHHHTT--HHHHHHHHHTTTS--HHHHHHHHHHHHHHHHHHHHHHHHHHHHHHHHHHHHHT--HHHHHH-/-B-HHHHHHHHTS-HHHHHHHHHTT-----B-HHHHHHHHHHHHHHHTT--HHHHHHHHHTTTS--HHHHHHHHHHHHHHHHHHHHHHHHHHHHHHHHHHHHHT--TT---HHHHHHH-